Protein AF-0000000078982494 (afdb_homodimer)

Organism: Ruegeria pomeroyi (strain ATCC 700808 / DSM 15171 / DSS-3) (NCBI:txid246200)

Solvent-accessible surface area (backbone atoms only — not comparable to full-atom values): 16084 Å² total; per-residue (Å²): 129,85,59,64,38,52,65,68,37,41,36,43,28,41,28,33,25,30,36,46,52,67,64,48,46,46,46,46,27,65,42,57,11,31,39,80,56,46,69,50,82,76,43,30,37,26,24,13,32,65,82,44,73,43,32,36,37,41,25,26,76,67,2,57,76,35,48,60,51,60,85,35,28,27,42,66,48,28,45,27,39,28,29,77,34,65,40,54,38,14,40,43,50,49,37,34,54,74,70,67,52,70,73,75,48,56,28,25,26,58,43,31,43,39,39,29,32,60,49,97,70,64,46,32,34,33,45,24,23,68,49,59,75,90,64,38,43,52,46,98,86,67,44,69,47,75,47,81,39,82,49,63,56,70,63,38,46,58,51,42,108,131,86,59,63,38,52,64,68,37,42,36,42,28,41,28,32,26,29,38,46,54,67,63,48,46,47,47,47,27,65,41,59,12,30,39,80,55,45,68,50,82,77,44,30,38,24,24,13,31,64,84,45,74,45,33,37,36,40,26,27,78,67,3,58,74,35,49,60,49,59,86,36,29,28,42,65,47,27,45,28,38,28,29,76,34,64,41,53,37,13,40,43,50,50,38,35,52,75,70,67,52,70,73,75,47,58,27,25,26,56,42,30,44,39,40,30,32,60,48,95,70,61,45,32,33,33,46,25,23,67,48,58,74,91,66,38,42,52,46,99,86,67,44,70,46,74,48,79,39,82,50,62,58,71,63,37,45,58,52,41,106

Secondary structure (DSSP, 8-state):
----PPTT-EEEEEEEE-S-HHHHHIIIIIIT-PEEEEEETTTEEEEESTT-S-SEEEE-TTTTTPPPPPTT--EEEEEEEEESSHHHHHHHHHHHHHTTPPP-EEEE-SSEEEEEEE-TT--EEEEEEEPPGGGS-B-TTS-B----BPP-HHHHHHTT-/----PPTT-EEEEEEEE-S-HHHHHIIIIIIT-PEEEEEETTTEEEEESTT-S-SEEEE-TTTTTPPPPPTT--EEEEEEEEESSHHHHHHHHHHHHHTTPPP-EEEE-SSEEEEEEE-TT--EEEEEEEPPGGGS-B-TTS-B----BPP-HHHHHHTT-

Foldseek 3Di:
DDDDDDPPDDQQADEDADQWQVLQCCCCCVQVNWAWLDDDPRAKTATHPPPDNHRYIYGNVVDHNHAADDPPDDDAQADEDEDADLLSLLQSVVSCVVVVFDWPFWWQFQQKTWTWGAGPRGHIYIYIYGDDPVRFDADPVRHGDTDGHHDDSVVSNVSND/DDDDDDPPDDQQADEDADQWQVLQCCCCCVQVNWAWLDDDPRAKTATHPPPDNHRYIYGNVVDHNHAADDPPDDDAQADEDEDADLLSLLQSVVSCVVVVFDWPFWWQFQQKTWTWGAGPRGHIYIYIYGDDPVRFDADPVRHGDTDGHHDPSVVSNVSND

InterPro domains:
  IPR004360 Glyoxalase/fosfomycin resistance/dioxygenase domain [PF00903] (12-127)
  IPR018146 Glyoxalase I, conserved site [PS00934] (13-34)
  IPR029068 Glyoxalase/Bleomycin resistance protein/Dihydroxybiphenyl dioxygenase [G3DSA:3.10.180.10] (9-146)
  IPR029068 Glyoxalase/Bleomycin 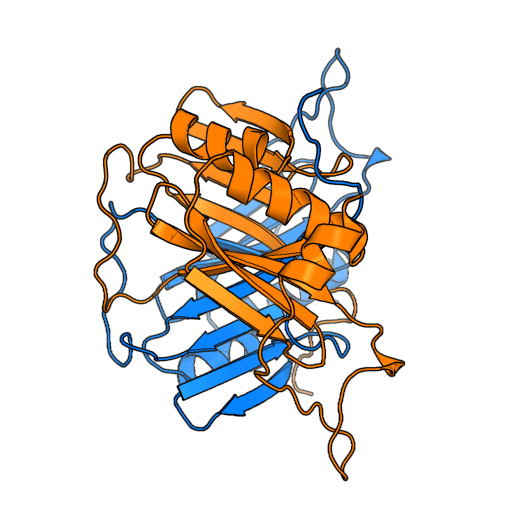resistance protein/Dihydroxybiphenyl dioxygenase [SSF54593] (5-159)
  IPR037523 Vicinal oxygen chelate (VOC), core do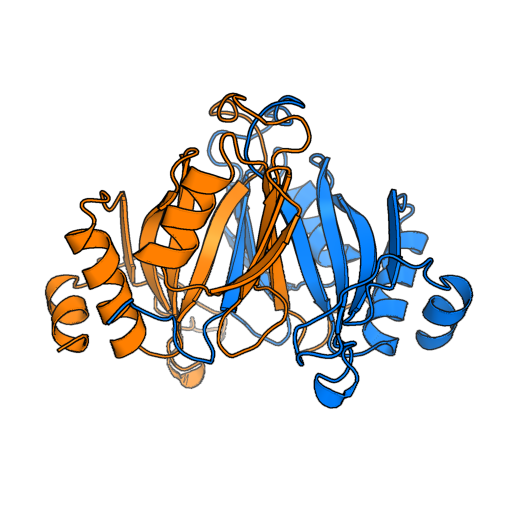main [PS51819] (10-130)

Radius of gyration: 18.92 Å; Cα contacts (8 Å, |Δi|>4): 819; chains: 2; bounding box: 54×52×43 Å

Sequence (322 aa):
MTYSAPAGTCVGHVHLKVSDLDRAIAFYRDVLGFEVQQRYGDAAAFLGAGGYHHHIGLNTWHSRGGPQPPARATGLYHSAFLYPDRKALGTVLRQVIEAGIPIDGSADHGVSEAVYLRDPDGNGVELYRDRAPEDWPRDGEGNLAMTNAPLDIPALLAEAGMTYSAPAGTCVGHVHLKVSDLDRAIAFYRDVLGFEVQQRYGDAAAFLGAGGYHHHIGLNTWHSRGGPQPPARATGLYHSAFLYPDRKALGTVLRQVIEAGIPIDGSADHGVSEAVYLRDPDGNGVELYRDRAPEDWPRDGEGNLAMTNAPLDIPALLAEAG

Structure (mmCIF, N/CA/C/O backbone):
data_AF-0000000078982494-model_v1
#
loop_
_entity.id
_entity.type
_entity.pdbx_description
1 polymer 'Biphenyl-2,3-diol 1,2-dioxygenase III'
#
loop_
_atom_site.group_PDB
_atom_site.id
_atom_site.type_symbol
_atom_site.label_atom_id
_atom_site.label_alt_id
_atom_site.label_comp_id
_atom_site.label_asym_id
_atom_site.label_entity_id
_atom_site.label_seq_id
_atom_site.pdbx_PDB_ins_code
_atom_site.Cartn_x
_atom_site.Cartn_y
_atom_site.Cartn_z
_atom_site.occupancy
_atom_site.B_iso_or_equiv
_atom_site.auth_seq_id
_atom_site.auth_comp_id
_atom_site.auth_asym_id
_atom_site.auth_atom_id
_atom_site.pdbx_PDB_model_num
ATOM 1 N N . MET A 1 1 ? 21.547 15.922 10.914 1 63.91 1 MET A N 1
ATOM 2 C CA . MET A 1 1 ? 21.422 14.508 10.578 1 63.91 1 MET A CA 1
ATOM 3 C C . MET A 1 1 ? 20.203 14.266 9.703 1 63.91 1 MET A C 1
ATOM 5 O O . MET A 1 1 ? 19.203 14.984 9.82 1 63.91 1 MET A O 1
ATOM 9 N N . THR A 1 2 ? 20.438 13.453 8.578 1 88.19 2 THR A N 1
ATOM 10 C CA . THR A 1 2 ? 19.328 13.203 7.66 1 88.19 2 THR A CA 1
ATOM 11 C C . THR A 1 2 ? 18.219 12.406 8.352 1 88.19 2 THR A C 1
ATOM 13 O O . THR A 1 2 ? 18.5 11.492 9.125 1 88.19 2 THR A O 1
ATOM 16 N N . TYR A 1 3 ? 16.984 12.883 8.32 1 95.38 3 TYR A N 1
ATOM 17 C CA . TYR A 1 3 ? 15.844 12.227 8.945 1 95.38 3 TYR A CA 1
ATOM 18 C C . TYR A 1 3 ? 15.68 10.797 8.445 1 95.38 3 TYR A C 1
ATOM 20 O O . TYR A 1 3 ? 15.781 10.539 7.242 1 95.38 3 TYR A O 1
ATOM 28 N N . SER A 1 4 ? 15.523 9.852 9.391 1 97.44 4 SER A N 1
ATOM 29 C CA . SER A 1 4 ? 15.211 8.461 9.078 1 97.44 4 SER A CA 1
ATOM 30 C C . SER A 1 4 ? 13.883 8.039 9.711 1 97.44 4 SER A C 1
ATOM 32 O O . SER A 1 4 ? 13.656 8.266 10.898 1 97.44 4 SER A O 1
ATOM 34 N N . ALA A 1 5 ? 13.039 7.477 8.844 1 97.75 5 ALA A N 1
ATOM 35 C CA . ALA A 1 5 ? 11.797 6.953 9.406 1 97.75 5 ALA A CA 1
ATOM 36 C C . ALA A 1 5 ? 12.07 5.887 10.461 1 97.75 5 ALA A C 1
ATOM 38 O O . ALA A 1 5 ? 12.93 5.02 10.266 1 97.75 5 ALA A O 1
ATOM 39 N N . PRO A 1 6 ? 11.398 5.969 11.547 1 97.25 6 PRO A N 1
ATOM 40 C CA . PRO A 1 6 ? 11.664 5.004 12.617 1 97.25 6 PRO A CA 1
ATOM 41 C C . PRO A 1 6 ? 11.281 3.576 12.227 1 97.25 6 PRO A C 1
ATOM 43 O O . PRO A 1 6 ? 10.422 3.377 11.367 1 97.25 6 PRO A O 1
ATOM 46 N N . ALA A 1 7 ? 11.961 2.67 12.984 1 95.25 7 ALA A N 1
ATOM 47 C CA . ALA A 1 7 ? 11.539 1.274 12.867 1 95.25 7 ALA A CA 1
ATOM 48 C C . ALA A 1 7 ? 10.062 1.113 13.203 1 95.25 7 ALA A C 1
ATOM 50 O O . ALA A 1 7 ? 9.555 1.741 14.133 1 95.25 7 ALA A O 1
ATOM 51 N N . GLY A 1 8 ? 9.383 0.348 12.445 1 95.69 8 GLY A N 1
ATOM 52 C CA . GLY A 1 8 ? 7.953 0.163 12.641 1 95.69 8 GLY A CA 1
ATOM 53 C C . GLY A 1 8 ? 7.109 0.912 11.633 1 95.69 8 GLY A C 1
ATOM 54 O O . GLY A 1 8 ? 5.906 0.666 11.508 1 95.69 8 GLY A O 1
ATOM 55 N N . THR A 1 9 ? 7.758 1.955 10.969 1 98.62 9 THR A N 1
ATOM 56 C CA . THR A 1 9 ? 7.074 2.607 9.859 1 98.62 9 THR A CA 1
ATOM 57 C C . THR A 1 9 ? 6.797 1.613 8.734 1 98.62 9 THR A C 1
ATOM 59 O O . THR A 1 9 ? 7.676 0.827 8.367 1 98.62 9 THR A O 1
ATOM 62 N N . CYS A 1 10 ? 5.594 1.574 8.227 1 98.75 10 CYS A N 1
ATOM 63 C CA . CYS A 1 10 ? 5.219 0.633 7.18 1 98.75 10 CYS A CA 1
ATOM 64 C C . CYS A 1 10 ? 4.066 1.18 6.34 1 98.75 10 CYS A C 1
ATOM 66 O O . CYS A 1 10 ? 3.629 2.312 6.547 1 98.75 10 CYS A O 1
ATOM 68 N N . VAL A 1 11 ? 3.705 0.483 5.312 1 98.88 11 VAL A N 1
ATOM 69 C CA . VAL A 1 11 ? 2.488 0.813 4.578 1 98.88 11 VAL A CA 1
ATOM 70 C C . VAL A 1 11 ? 1.269 0.301 5.336 1 98.88 11 VAL A C 1
ATOM 72 O O . VAL A 1 11 ? 1.114 -0.906 5.535 1 98.88 11 VAL A O 1
ATOM 75 N N . GLY A 1 12 ? 0.443 1.199 5.738 1 98.88 12 GLY A N 1
ATOM 76 C CA . GLY A 1 12 ? -0.758 0.806 6.457 1 98.88 12 GLY A CA 1
ATOM 77 C C . GLY A 1 12 ? -1.898 0.406 5.539 1 98.88 12 GLY A C 1
ATOM 78 O O . GLY A 1 12 ? -2.574 -0.596 5.781 1 98.88 12 GLY A O 1
ATOM 79 N N . HIS A 1 13 ? -2.16 1.224 4.539 1 98.94 13 HIS A N 1
ATOM 80 C CA . HIS A 1 13 ? -3.201 0.879 3.574 1 98.94 13 HIS A CA 1
ATOM 81 C C . HIS A 1 13 ? -2.949 1.551 2.229 1 98.94 13 HIS A C 1
ATOM 83 O O . HIS A 1 13 ? -2.115 2.451 2.125 1 98.94 13 HIS A O 1
ATOM 89 N N . VAL A 1 14 ? -3.582 1.005 1.25 1 98.94 14 VAL A N 1
ATOM 90 C CA . VAL A 1 14 ? -3.689 1.604 -0.076 1 98.94 14 VAL A CA 1
ATOM 91 C C . VAL A 1 14 ? -5.148 1.958 -0.366 1 98.94 14 VAL A C 1
ATOM 93 O O . VAL A 1 14 ? -6.059 1.198 -0.024 1 98.94 14 VAL A O 1
ATOM 96 N N . HIS A 1 15 ? -5.344 3.115 -0.873 1 98.94 15 HIS A N 1
ATOM 97 C CA . HIS A 1 15 ? -6.664 3.568 -1.288 1 98.94 15 HIS A CA 1
ATOM 98 C C . HIS A 1 15 ? -6.75 3.709 -2.805 1 98.94 15 HIS A C 1
ATOM 100 O O . HIS A 1 15 ? -5.926 4.398 -3.414 1 98.94 15 HIS A O 1
ATOM 106 N N . LEU A 1 16 ? -7.715 3.074 -3.383 1 98.94 16 LEU A N 1
ATOM 107 C CA . LEU A 1 16 ? -7.82 2.992 -4.836 1 98.94 16 LEU A CA 1
ATOM 108 C C . LEU A 1 16 ? -9.102 3.666 -5.328 1 98.94 16 LEU A C 1
ATOM 110 O O . LEU A 1 16 ? -10.148 3.553 -4.691 1 98.94 16 LEU A O 1
ATOM 114 N N . LYS A 1 17 ? -8.945 4.418 -6.414 1 98.81 17 LYS A N 1
ATOM 115 C CA . LYS A 1 17 ? -10.086 4.801 -7.238 1 98.81 17 LYS A CA 1
ATOM 116 C C . LYS A 1 17 ? -10.508 3.66 -8.164 1 98.81 17 LYS A C 1
ATOM 118 O O . LYS A 1 17 ? -9.695 3.16 -8.945 1 98.81 17 LYS A O 1
ATOM 123 N N . VAL A 1 18 ? -11.766 3.25 -8.109 1 98.88 18 VAL A N 1
ATOM 124 C CA . VAL A 1 18 ? -12.227 2.121 -8.906 1 98.88 18 VAL A CA 1
ATOM 125 C C . VAL A 1 18 ? -13.414 2.551 -9.773 1 98.88 18 VAL A C 1
ATOM 127 O O . VAL A 1 18 ? -14.055 3.566 -9.492 1 98.88 18 VAL A O 1
ATOM 130 N N . SER A 1 19 ? -13.703 1.797 -10.82 1 98.81 19 SER A N 1
ATOM 131 C CA . SER A 1 19 ? -14.773 2.152 -11.75 1 98.81 19 SER A CA 1
ATOM 132 C C . SER A 1 19 ? -16.125 1.647 -11.258 1 98.81 19 SER A C 1
ATOM 134 O O . SER A 1 19 ? -17.172 2.199 -11.617 1 98.81 19 SER A O 1
ATOM 136 N N . ASP A 1 20 ? -16.109 0.569 -10.5 1 98.75 20 ASP A N 1
ATOM 137 C CA . ASP A 1 20 ? -17.281 -0.095 -9.961 1 98.75 20 ASP A CA 1
ATOM 138 C C . ASP A 1 20 ? -17.016 -0.667 -8.578 1 98.75 20 ASP A C 1
ATOM 140 O O . ASP A 1 20 ? -16.25 -1.633 -8.438 1 98.75 20 ASP A O 1
ATOM 144 N N . LEU A 1 21 ? -17.688 -0.058 -7.539 1 98.81 21 LEU A N 1
ATOM 145 C CA . LEU A 1 21 ? -17.359 -0.378 -6.152 1 98.81 21 LEU A CA 1
ATOM 146 C C . LEU A 1 21 ? -17.703 -1.832 -5.84 1 98.81 21 LEU A C 1
ATOM 148 O O . LEU A 1 21 ? -16.891 -2.541 -5.234 1 98.81 21 LEU A O 1
ATOM 152 N N . ASP A 1 22 ? -18.844 -2.297 -6.273 1 98.81 22 ASP A N 1
ATOM 153 C CA . ASP A 1 22 ? -19.281 -3.662 -5.977 1 98.81 22 ASP A CA 1
ATOM 154 C C . ASP A 1 22 ? -18.328 -4.68 -6.617 1 98.81 22 ASP A C 1
ATOM 156 O O . ASP A 1 22 ? -18 -5.703 -6.008 1 98.81 22 ASP A O 1
ATOM 160 N N . ARG A 1 23 ? -17.938 -4.414 -7.812 1 98.56 23 ARG A N 1
ATOM 161 C CA . ARG A 1 23 ? -17.031 -5.305 -8.516 1 98.56 23 ARG A CA 1
ATOM 162 C C . ARG A 1 23 ? -15.68 -5.375 -7.805 1 98.56 23 ARG A C 1
ATOM 164 O O . ARG A 1 23 ? -15.102 -6.457 -7.668 1 98.56 23 ARG A O 1
ATOM 171 N N . ALA A 1 24 ? -15.219 -4.227 -7.371 1 98.88 24 ALA A N 1
ATOM 172 C CA . ALA A 1 24 ? -13.961 -4.188 -6.637 1 98.88 24 ALA A CA 1
ATOM 173 C C . ALA A 1 24 ? -14.07 -4.926 -5.309 1 98.88 24 ALA A C 1
ATOM 175 O O . ALA A 1 24 ? -13.195 -5.715 -4.949 1 98.88 24 ALA A O 1
ATOM 176 N N . ILE A 1 25 ? -15.141 -4.695 -4.594 1 98.81 25 ILE A N 1
ATOM 177 C CA . ILE A 1 25 ? -15.359 -5.363 -3.314 1 98.81 25 ILE A CA 1
ATOM 178 C C . ILE A 1 25 ? -15.406 -6.875 -3.521 1 98.81 25 ILE A C 1
ATOM 180 O O . ILE A 1 25 ? -14.836 -7.637 -2.742 1 98.81 25 ILE A O 1
ATOM 184 N N . ALA A 1 26 ? -16.031 -7.332 -4.539 1 98.56 26 ALA A N 1
ATOM 185 C CA . ALA A 1 26 ? -16.125 -8.766 -4.824 1 98.56 26 ALA A CA 1
ATOM 186 C C . ALA A 1 26 ? -14.734 -9.383 -4.984 1 98.56 26 ALA A C 1
ATOM 188 O O . ALA A 1 26 ? -14.484 -10.477 -4.488 1 98.56 26 ALA A O 1
ATOM 189 N N . PHE A 1 27 ? -13.883 -8.695 -5.629 1 98.88 27 PHE A N 1
ATOM 190 C CA . PHE A 1 27 ? -12.531 -9.188 -5.84 1 98.88 27 PHE A CA 1
ATOM 191 C C . PHE A 1 27 ? -11.766 -9.242 -4.523 1 98.88 27 PHE A C 1
ATOM 193 O O . PHE A 1 27 ? -11.242 -10.297 -4.148 1 98.88 27 PHE A O 1
ATOM 200 N N . TYR A 1 28 ? -11.672 -8.172 -3.807 1 98.88 28 TYR A N 1
ATOM 201 C CA . TYR A 1 28 ? -10.812 -8.062 -2.631 1 98.88 28 TYR A CA 1
ATOM 202 C C . TYR A 1 28 ? -11.406 -8.836 -1.455 1 98.88 28 TYR A C 1
ATOM 204 O O . TYR A 1 28 ? -10.664 -9.383 -0.633 1 98.88 28 TYR A O 1
ATOM 212 N N . ARG A 1 29 ? -12.727 -8.875 -1.383 1 98.62 29 ARG A N 1
ATOM 213 C CA . ARG A 1 29 ? -13.383 -9.602 -0.302 1 98.62 29 ARG A CA 1
ATOM 214 C C . ARG A 1 29 ? -13.492 -11.086 -0.629 1 98.62 29 ARG A C 1
ATOM 216 O O . ARG A 1 29 ? -13 -11.93 0.122 1 98.62 29 ARG A O 1
ATOM 223 N N . ASP A 1 30 ? -14.039 -11.43 -1.774 1 98.38 30 ASP A N 1
ATOM 224 C CA . ASP A 1 30 ? -14.43 -12.812 -2.049 1 98.38 30 ASP A CA 1
ATOM 225 C C . ASP A 1 30 ? -13.227 -13.633 -2.523 1 98.38 30 ASP A C 1
ATOM 227 O O . ASP A 1 30 ? -13.172 -14.844 -2.293 1 98.38 30 ASP A O 1
ATOM 231 N N . VAL A 1 31 ? -12.281 -13.031 -3.158 1 98.5 31 VAL A N 1
ATOM 232 C CA . VAL A 1 31 ? -11.141 -13.766 -3.678 1 98.5 31 VAL A CA 1
ATOM 233 C C . VAL A 1 31 ? -9.961 -13.648 -2.707 1 98.5 31 VAL A C 1
ATOM 235 O O . VAL A 1 31 ? -9.398 -14.664 -2.287 1 98.5 31 VAL A O 1
ATOM 238 N N . LEU A 1 32 ? -9.656 -12.391 -2.285 1 98.75 32 LEU A N 1
ATOM 239 C CA . LEU A 1 32 ? -8.461 -12.203 -1.467 1 98.75 32 LEU A CA 1
ATOM 240 C C . LEU A 1 32 ? -8.797 -12.336 0.016 1 98.75 32 LEU A C 1
ATOM 242 O O . LEU A 1 32 ? -7.895 -12.445 0.851 1 98.75 32 LEU A O 1
ATOM 246 N N . GLY A 1 33 ? -10.031 -12.242 0.411 1 98.62 33 GLY A N 1
ATOM 247 C CA . GLY A 1 33 ? -10.469 -12.625 1.744 1 98.62 33 GLY A CA 1
ATOM 248 C C . GLY A 1 33 ? -10.523 -11.461 2.713 1 98.62 33 GLY A C 1
ATOM 249 O O . GLY A 1 33 ? -10.758 -11.648 3.908 1 98.62 33 GLY A O 1
ATOM 250 N N . PHE A 1 34 ? -10.328 -10.242 2.197 1 98.75 34 PHE A N 1
ATOM 251 C CA . PHE A 1 34 ? -10.43 -9.102 3.094 1 98.75 34 PHE A CA 1
ATOM 252 C C . PHE A 1 34 ? -11.883 -8.852 3.486 1 98.75 34 PHE A C 1
ATOM 254 O O . PHE A 1 34 ? -12.789 -9.039 2.676 1 98.75 34 PHE A O 1
ATOM 261 N N . GLU A 1 35 ? -12.031 -8.352 4.656 1 97.69 35 GLU A N 1
ATOM 262 C CA . GLU A 1 35 ? -13.375 -8.125 5.191 1 97.69 35 GLU A CA 1
ATOM 263 C C . GLU A 1 35 ? -13.773 -6.66 5.074 1 97.69 35 GLU A C 1
ATOM 265 O O . GLU A 1 35 ? -12.984 -5.766 5.387 1 97.69 35 GLU A O 1
ATOM 270 N N . VAL A 1 36 ? -15.047 -6.418 4.656 1 97.81 36 VAL A N 1
ATOM 271 C CA . VAL A 1 36 ? -15.562 -5.051 4.645 1 97.81 36 VAL A CA 1
ATOM 272 C C . VAL A 1 36 ? -15.766 -4.562 6.078 1 97.81 36 VAL A C 1
ATOM 274 O O . VAL A 1 36 ? -16.562 -5.121 6.824 1 97.81 36 VAL A O 1
ATOM 277 N N . GLN A 1 37 ? -15.039 -3.543 6.418 1 97.38 37 GLN A N 1
ATOM 278 C CA . GLN A 1 37 ? -15.148 -2.951 7.746 1 97.38 37 GLN A CA 1
ATOM 279 C C . GLN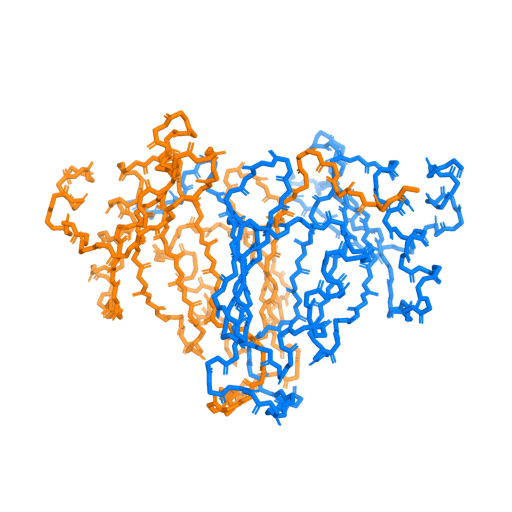 A 1 37 ? -16.203 -1.845 7.773 1 97.38 37 GLN A C 1
ATOM 281 O O . GLN A 1 37 ? -16.906 -1.669 8.773 1 97.38 37 GLN A O 1
ATOM 286 N N . GLN A 1 38 ? -16.219 -1.066 6.656 1 97 38 GLN A N 1
ATOM 287 C CA . GLN A 1 38 ? -17.188 0.009 6.465 1 97 38 GLN A CA 1
ATOM 288 C C . GLN A 1 38 ? -17.5 0.209 4.984 1 97 38 GLN A C 1
ATOM 290 O O . GLN A 1 38 ? -16.625 0.032 4.129 1 97 38 GLN A O 1
ATOM 295 N N . ARG A 1 39 ? -18.75 0.553 4.75 1 96.94 39 ARG A N 1
ATOM 296 C CA . ARG A 1 39 ? -19.203 0.885 3.404 1 96.94 39 ARG A CA 1
ATOM 297 C C . ARG A 1 39 ? -20.031 2.158 3.406 1 96.94 39 ARG A C 1
ATOM 299 O O . ARG A 1 39 ? -20.891 2.348 4.281 1 96.94 39 ARG A O 1
ATOM 306 N N . TYR A 1 40 ? -19.734 2.977 2.514 1 96.12 40 TYR A N 1
ATOM 307 C CA . TYR A 1 40 ? -20.484 4.215 2.328 1 96.12 40 TYR A CA 1
ATOM 308 C C . TYR A 1 40 ? -21.25 4.195 1.015 1 96.12 40 TYR A C 1
ATOM 310 O O . TYR A 1 40 ? -20.859 4.844 0.043 1 96.12 40 TYR A O 1
ATOM 318 N N . GLY A 1 41 ? -22.375 3.49 1.068 1 95.69 41 GLY A N 1
ATOM 319 C CA . GLY A 1 41 ? -23.172 3.344 -0.14 1 95.69 41 GLY A CA 1
ATOM 320 C C . GLY A 1 41 ? -22.391 2.768 -1.304 1 95.69 41 GLY A C 1
ATOM 321 O O . GLY A 1 41 ? -21.734 1.734 -1.166 1 95.69 41 GLY A O 1
ATOM 322 N N . ASP A 1 42 ? -22.516 3.451 -2.424 1 94.44 42 ASP A N 1
ATOM 323 C CA . ASP A 1 42 ? -21.797 3.021 -3.617 1 94.44 42 ASP A CA 1
ATOM 324 C C . ASP A 1 42 ? -20.578 3.902 -3.865 1 94.44 42 ASP A C 1
ATOM 326 O O . ASP A 1 42 ? -19.969 3.842 -4.938 1 94.44 42 ASP A O 1
ATOM 330 N N . ALA A 1 43 ? -20.203 4.613 -2.801 1 97 43 ALA A N 1
ATOM 331 C CA . ALA A 1 43 ? -19.156 5.625 -2.998 1 97 43 ALA A CA 1
ATOM 332 C C . ALA A 1 43 ? -17.812 5.137 -2.484 1 97 43 ALA A C 1
ATOM 334 O O . ALA A 1 43 ? -16.766 5.457 -3.062 1 97 43 ALA A O 1
ATOM 335 N N . ALA A 1 44 ? -17.922 4.352 -1.361 1 98.56 44 ALA A N 1
ATOM 336 C CA . ALA A 1 44 ? -16.625 3.939 -0.809 1 98.56 44 ALA A CA 1
ATOM 337 C C . ALA A 1 44 ? -16.781 2.734 0.114 1 98.56 44 ALA A C 1
ATOM 339 O O . ALA A 1 44 ? -17.875 2.477 0.628 1 98.56 44 ALA A O 1
ATOM 340 N N . ALA A 1 45 ? -15.734 2.039 0.264 1 98.69 45 ALA A N 1
ATOM 341 C CA . ALA A 1 45 ? -15.648 0.929 1.21 1 98.69 45 ALA A CA 1
ATOM 342 C C . ALA A 1 45 ? -14.227 0.772 1.739 1 98.69 45 ALA A C 1
ATOM 344 O O . ALA A 1 45 ? -13.258 1.096 1.046 1 98.69 45 ALA A O 1
ATOM 345 N N . PHE A 1 46 ? -14.125 0.307 2.93 1 98.75 46 PHE A N 1
ATOM 346 C CA . PHE A 1 46 ? -12.867 0.031 3.607 1 98.75 46 PHE A CA 1
ATOM 347 C C . PHE A 1 46 ? -12.789 -1.428 4.039 1 98.75 46 PHE A C 1
ATOM 349 O O . PHE A 1 46 ? -13.711 -1.938 4.688 1 98.75 46 PHE A O 1
ATOM 356 N N . LEU A 1 47 ? -11.695 -2.082 3.602 1 98.81 47 LEU A N 1
ATOM 357 C CA . LEU A 1 47 ? -11.562 -3.514 3.848 1 98.81 47 LEU A CA 1
ATOM 358 C C . LEU A 1 47 ? -10.297 -3.811 4.648 1 98.81 47 LEU A C 1
ATOM 360 O O . LEU A 1 47 ? -9.25 -3.201 4.414 1 98.81 47 LEU A O 1
ATOM 364 N N . GLY A 1 48 ? -10.391 -4.734 5.598 1 98.38 48 GLY A N 1
ATOM 365 C CA . GLY A 1 48 ? -9.266 -5.125 6.43 1 98.38 48 GLY A CA 1
ATOM 366 C C . GLY A 1 48 ? -9.211 -6.617 6.691 1 98.38 48 GLY A C 1
ATOM 367 O O . GLY A 1 48 ? -10.062 -7.367 6.223 1 98.38 48 GLY A O 1
ATOM 368 N N . ALA A 1 49 ? -8.172 -7.02 7.277 1 98.12 49 ALA A N 1
ATOM 369 C CA . ALA A 1 49 ? -7.973 -8.391 7.75 1 98.12 49 ALA A CA 1
ATOM 370 C C . ALA A 1 49 ? -7.641 -8.406 9.242 1 98.12 49 ALA A C 1
ATOM 372 O O . ALA A 1 49 ? -6.98 -7.5 9.75 1 98.12 49 ALA A O 1
ATOM 373 N N . GLY A 1 50 ? -8.117 -9.445 9.953 1 95.56 50 GLY A N 1
ATOM 374 C CA . GLY A 1 50 ? -7.758 -9.648 11.352 1 95.56 50 GLY A CA 1
ATOM 375 C C . GLY A 1 50 ? -8.297 -8.57 12.266 1 95.56 50 GLY A C 1
ATOM 376 O O . GLY A 1 50 ? -7.68 -8.242 13.289 1 95.56 50 GLY A O 1
ATOM 377 N N . GLY A 1 51 ? -9.328 -7.867 11.844 1 94.88 51 GLY A N 1
ATOM 378 C CA . GLY A 1 51 ? -9.953 -6.875 12.703 1 94.88 51 GLY A CA 1
ATOM 379 C C . GLY A 1 51 ? -9.359 -5.488 12.539 1 94.88 51 GLY A C 1
ATOM 380 O O . GLY A 1 51 ? -9.812 -4.535 13.18 1 94.88 51 GLY A O 1
ATOM 381 N N . TYR A 1 52 ? -8.367 -5.277 11.688 1 97.56 52 TYR A N 1
ATOM 382 C CA . TYR A 1 52 ? -7.793 -3.963 11.414 1 97.56 52 TYR A CA 1
ATOM 383 C C . TYR A 1 52 ? -8.797 -3.068 10.703 1 97.56 52 TYR A C 1
ATOM 385 O O . TYR A 1 52 ? -9.617 -3.549 9.914 1 97.56 52 TYR A O 1
ATOM 393 N N . HIS A 1 53 ? -8.758 -1.761 10.953 1 97.81 53 HIS A N 1
ATOM 394 C CA . HIS A 1 53 ? -9.781 -0.873 10.414 1 97.81 53 HIS A CA 1
ATOM 395 C C . HIS A 1 53 ? -9.758 -0.867 8.891 1 97.81 53 HIS A C 1
ATOM 397 O O . HIS A 1 53 ? -10.805 -0.802 8.25 1 97.81 53 HIS A O 1
ATOM 403 N N . HIS A 1 54 ? -8.492 -0.835 8.281 1 98.62 54 HIS A N 1
ATOM 404 C CA . HIS A 1 54 ? -8.508 -1.184 6.863 1 98.62 54 HIS A CA 1
ATOM 405 C C . HIS A 1 54 ? -7.098 -1.238 6.293 1 98.62 54 HIS A C 1
ATOM 407 O O . HIS A 1 54 ? -6.23 -0.457 6.691 1 98.62 54 HIS A O 1
ATOM 413 N N . HIS A 1 55 ? -6.91 -2.146 5.422 1 98.88 55 HIS A N 1
ATOM 414 C CA . HIS A 1 55 ? -5.723 -2.279 4.59 1 98.88 55 HIS A CA 1
ATOM 415 C C . HIS A 1 55 ? -5.969 -1.742 3.182 1 98.88 55 HIS A C 1
ATOM 417 O O . HIS A 1 55 ? -5.023 -1.402 2.467 1 98.88 55 HIS A O 1
ATOM 423 N N . ILE A 1 56 ? -7.254 -1.72 2.787 1 98.94 56 ILE A N 1
ATOM 424 C CA . ILE A 1 56 ? -7.652 -1.298 1.448 1 98.94 56 ILE A CA 1
ATOM 425 C C . ILE A 1 56 ? -8.805 -0.305 1.541 1 98.94 56 ILE A C 1
ATOM 427 O O . ILE A 1 56 ? -9.82 -0.583 2.186 1 98.94 56 ILE A O 1
ATOM 431 N N . GLY A 1 57 ? -8.641 0.858 1 1 98.88 57 GLY A N 1
ATOM 432 C CA . GLY A 1 57 ? -9.758 1.739 0.685 1 98.88 57 GLY A CA 1
ATOM 433 C C . GLY A 1 57 ? -10.148 1.705 -0.78 1 98.88 57 GLY A C 1
ATOM 434 O O . GLY A 1 57 ? -9.281 1.626 -1.657 1 98.88 57 GLY A O 1
ATOM 435 N N . LEU A 1 58 ? -11.406 1.745 -1.03 1 98.94 58 LEU A N 1
ATOM 436 C CA . LEU A 1 58 ? -11.961 1.807 -2.377 1 98.94 58 LEU A CA 1
ATOM 437 C C . LEU A 1 58 ? -12.945 2.967 -2.508 1 98.94 58 LEU A C 1
ATOM 439 O O . LEU A 1 58 ? -13.742 3.215 -1.601 1 98.94 58 LEU A O 1
ATOM 443 N N . ASN A 1 59 ? -12.82 3.693 -3.58 1 98.81 59 ASN A N 1
ATOM 444 C CA . ASN A 1 59 ? -13.844 4.703 -3.812 1 98.81 59 ASN A CA 1
ATOM 445 C C . ASN A 1 59 ? -14.18 4.828 -5.297 1 98.81 59 ASN A C 1
ATOM 447 O O . ASN A 1 59 ? -13.438 4.34 -6.148 1 98.81 59 ASN A O 1
ATOM 451 N N . THR A 1 60 ? -15.258 5.426 -5.574 1 98.69 60 THR A N 1
ATOM 452 C CA . THR A 1 60 ? -15.641 5.762 -6.941 1 98.69 60 THR A CA 1
ATOM 453 C C . THR A 1 60 ? -15.727 7.273 -7.125 1 98.69 60 THR A C 1
ATOM 455 O O . THR A 1 60 ? -16.453 7.758 -7.996 1 98.69 60 THR A O 1
ATOM 458 N N . TRP A 1 61 ? -14.914 7.984 -6.207 1 96.44 61 TRP A N 1
ATOM 459 C CA . TRP A 1 61 ? -14.898 9.438 -6.316 1 96.44 61 TRP A CA 1
ATOM 460 C C . TRP A 1 61 ? -14.234 9.875 -7.617 1 96.44 61 TRP A C 1
ATOM 462 O O . TRP A 1 61 ? -13.031 9.672 -7.812 1 96.44 61 TRP A O 1
ATOM 472 N N . HIS A 1 62 ? -14.906 10.328 -8.625 1 94.5 62 HIS A N 1
ATOM 473 C CA . HIS A 1 62 ? -14.469 10.859 -9.906 1 94.5 62 HIS A CA 1
ATOM 474 C C . HIS A 1 62 ? -14.125 9.734 -10.883 1 94.5 62 HIS A C 1
ATOM 476 O O . HIS A 1 62 ? -13.766 10 -12.031 1 94.5 62 HIS A O 1
ATOM 482 N N . SER A 1 63 ? -14.172 8.453 -10.422 1 98.06 63 SER A N 1
ATOM 483 C CA . SER A 1 63 ? -13.672 7.383 -11.281 1 98.06 63 SER A CA 1
ATOM 484 C C . SER A 1 63 ? -14.789 6.402 -11.641 1 98.06 63 SER A C 1
ATOM 486 O O . SER A 1 63 ? -14.531 5.379 -12.281 1 98.06 63 SER A O 1
ATOM 488 N N . ARG A 1 64 ? -16.047 6.645 -11.164 1 98.25 64 ARG A N 1
ATOM 489 C CA . ARG A 1 64 ? -17.141 5.762 -11.523 1 98.25 64 ARG A CA 1
ATOM 490 C C . ARG A 1 64 ? -17.25 5.605 -13.039 1 98.25 64 ARG A C 1
ATOM 492 O O . ARG A 1 64 ? -17.391 6.598 -13.758 1 98.25 64 ARG A O 1
ATOM 499 N N . GLY A 1 65 ? -17.156 4.301 -13.445 1 98.06 65 GLY A N 1
ATOM 500 C CA . GLY A 1 65 ? -17.219 4.035 -14.875 1 98.06 65 GLY A CA 1
ATOM 501 C C . GLY A 1 65 ? -16.016 4.559 -15.641 1 98.06 65 GLY A C 1
ATOM 502 O O . GLY A 1 65 ? -16.016 4.594 -16.875 1 98.06 65 GLY A O 1
ATOM 503 N N . GLY A 1 66 ? -15.008 5.059 -14.953 1 98.12 66 GLY A N 1
ATOM 504 C CA . GLY A 1 66 ? -13.836 5.652 -15.578 1 98.12 66 GLY A CA 1
ATOM 505 C C . GLY A 1 66 ? -12.898 4.625 -16.188 1 98.12 66 GLY A C 1
ATOM 506 O O . GLY A 1 66 ? -13.023 3.43 -15.922 1 98.12 66 GLY A O 1
ATOM 507 N N . PRO A 1 67 ? -11.992 5.137 -17 1 98.25 67 PRO A N 1
ATOM 508 C CA . PRO A 1 67 ? -11.039 4.242 -17.656 1 98.25 67 PRO A CA 1
ATOM 509 C C . PRO A 1 67 ? -9.844 3.896 -16.781 1 98.25 67 PRO A C 1
ATOM 511 O O . PRO A 1 67 ? -9.594 4.566 -15.773 1 98.25 67 PRO A O 1
ATOM 514 N N . GLN A 1 68 ? -9.141 2.82 -17.188 1 98.31 68 GLN A N 1
ATOM 515 C CA . GLN A 1 68 ? -7.797 2.592 -16.656 1 98.31 68 GLN A CA 1
ATOM 516 C C . GLN A 1 68 ? -6.844 3.705 -17.062 1 98.31 68 GLN A C 1
ATOM 518 O O . GLN A 1 68 ? -7.059 4.363 -18.094 1 98.31 68 GLN A O 1
ATOM 523 N N . PRO A 1 69 ? -5.816 3.967 -16.25 1 97.88 69 PRO A N 1
ATOM 524 C CA . PRO A 1 69 ? -4.812 4.934 -16.703 1 97.88 69 PRO A CA 1
ATOM 525 C C . PRO A 1 69 ? -4.113 4.504 -17.984 1 97.88 69 PRO A C 1
ATOM 527 O O . PRO A 1 69 ? -3.943 3.305 -18.234 1 97.88 69 PRO A O 1
ATOM 530 N N . PRO A 1 70 ? -3.67 5.516 -18.734 1 97.12 70 PRO A N 1
ATOM 531 C CA . PRO A 1 70 ? -2.844 5.172 -19.891 1 97.12 70 PRO A CA 1
ATOM 532 C C . PRO A 1 70 ? -1.578 4.406 -19.5 1 97.12 70 PRO A C 1
ATOM 534 O O . PRO A 1 70 ? -1.08 4.555 -18.391 1 97.12 70 PRO A O 1
ATOM 537 N N . ALA A 1 71 ? -1.033 3.678 -20.438 1 96.06 71 ALA A N 1
ATOM 538 C CA . ALA A 1 71 ? 0.095 2.785 -20.188 1 96.06 71 ALA A CA 1
ATOM 539 C C . ALA A 1 71 ? 1.319 3.564 -19.719 1 96.06 71 ALA A C 1
ATOM 541 O O . ALA A 1 71 ? 2.092 3.08 -18.891 1 96.06 71 ALA A O 1
ATOM 542 N N . ARG A 1 72 ? 1.473 4.762 -20.141 1 97.62 72 ARG A N 1
ATOM 543 C CA . ARG A 1 72 ? 2.695 5.5 -19.859 1 97.62 72 ARG A CA 1
ATOM 544 C C . ARG A 1 72 ? 2.52 6.395 -18.641 1 97.62 72 ARG A C 1
ATOM 546 O O . ARG A 1 72 ? 3.467 7.051 -18.203 1 97.62 72 ARG A O 1
ATOM 553 N N . ALA A 1 73 ? 1.325 6.434 -18.109 1 98.44 73 ALA A N 1
ATOM 554 C CA . ALA A 1 73 ? 1.058 7.316 -16.984 1 98.44 73 ALA A CA 1
ATOM 555 C C . ALA A 1 73 ? 1.794 6.848 -15.727 1 98.44 73 ALA A C 1
ATOM 557 O O . ALA A 1 73 ? 1.998 5.645 -15.531 1 98.44 73 ALA A O 1
ATOM 558 N N . THR A 1 74 ? 2.254 7.797 -14.875 1 98.75 74 THR A N 1
ATOM 559 C CA . THR A 1 74 ? 2.75 7.484 -13.539 1 98.75 74 THR A CA 1
ATOM 560 C C . THR A 1 74 ? 1.632 6.926 -12.664 1 98.75 74 THR A C 1
ATOM 562 O O . THR A 1 74 ? 0.488 6.809 -13.109 1 98.75 74 THR A O 1
ATOM 565 N N . GLY A 1 75 ? 1.946 6.496 -11.539 1 98.56 75 GLY A N 1
ATOM 566 C CA . GLY A 1 75 ? 0.938 5.969 -10.633 1 98.56 75 GLY A CA 1
ATOM 567 C C . GLY A 1 75 ? 1.245 4.566 -10.148 1 98.56 75 GLY A C 1
ATOM 568 O O . GLY A 1 75 ? 2.41 4.211 -9.961 1 98.56 75 GLY A O 1
ATOM 569 N N . LEU A 1 76 ? 0.227 3.859 -9.914 1 98.81 76 LEU A N 1
ATOM 570 C CA . LEU A 1 76 ? 0.357 2.557 -9.273 1 98.81 76 LEU A CA 1
ATOM 571 C C . LEU A 1 76 ? 0.865 1.512 -10.266 1 98.81 76 LEU A C 1
ATOM 573 O O . LEU A 1 76 ? 0.308 1.36 -11.352 1 98.81 76 LEU A O 1
ATOM 577 N N . TYR A 1 77 ? 1.959 0.863 -9.906 1 98.69 77 TYR A N 1
ATOM 578 C CA . TYR A 1 77 ? 2.379 -0.347 -10.602 1 98.69 77 TYR A CA 1
ATOM 579 C C . TYR A 1 77 ? 1.719 -1.581 -10 1 98.69 77 TYR A C 1
ATOM 581 O O . TYR A 1 77 ? 0.999 -2.309 -10.688 1 98.69 77 TYR A O 1
ATOM 589 N N . HIS A 1 78 ? 1.888 -1.716 -8.695 1 98.88 78 HIS A N 1
ATOM 590 C CA . HIS A 1 78 ? 1.1 -2.73 -8.008 1 98.88 78 HIS A CA 1
ATOM 591 C C . HIS A 1 78 ? 1.047 -2.461 -6.504 1 98.88 78 HIS A C 1
ATOM 593 O O . HIS A 1 78 ? 1.877 -1.721 -5.973 1 98.88 78 HIS A O 1
ATOM 599 N N . SER A 1 79 ? 0.004 -2.973 -5.852 1 98.94 79 SER A N 1
ATOM 600 C CA . SER A 1 79 ? -0.069 -3.127 -4.402 1 98.94 79 SER A CA 1
ATOM 601 C C . SER A 1 79 ? 0.273 -4.555 -3.98 1 98.94 79 SER A C 1
ATOM 603 O O . SER A 1 79 ? -0.158 -5.516 -4.621 1 98.94 79 SER A O 1
ATOM 605 N N . ALA A 1 80 ? 1.062 -4.629 -2.932 1 98.94 80 ALA A N 1
ATOM 606 C CA . ALA A 1 80 ? 1.522 -5.949 -2.51 1 98.94 80 ALA A CA 1
ATOM 607 C C . ALA A 1 80 ? 0.945 -6.32 -1.146 1 98.94 80 ALA A C 1
ATOM 609 O O . ALA A 1 80 ? 1.125 -5.59 -0.169 1 98.94 80 ALA A O 1
ATOM 610 N N . PHE A 1 81 ? 0.296 -7.414 -1.113 1 98.94 81 PHE A N 1
ATOM 611 C CA . PHE A 1 81 ? -0.297 -7.91 0.122 1 98.94 81 PHE A CA 1
ATOM 612 C C . PHE A 1 81 ? 0.532 -9.055 0.699 1 98.94 81 PHE A C 1
ATOM 614 O O . PHE A 1 81 ? 0.794 -10.047 0.015 1 98.94 81 PHE A O 1
ATOM 621 N N . LEU A 1 82 ? 0.975 -8.836 1.907 1 98.94 82 LEU A N 1
ATOM 622 C CA . LEU A 1 82 ? 1.846 -9.758 2.627 1 98.94 82 LEU A CA 1
ATOM 623 C C . LEU A 1 82 ? 1.027 -10.758 3.439 1 98.94 82 LEU A C 1
ATOM 625 O O . LEU A 1 82 ? 0.214 -10.367 4.277 1 98.94 82 LEU A O 1
ATOM 629 N N . TYR A 1 83 ? 1.168 -12 3.125 1 98.81 83 TYR A N 1
ATOM 630 C CA . TYR A 1 83 ? 0.558 -13.062 3.908 1 98.81 83 TYR A CA 1
ATOM 631 C C . TYR A 1 83 ? 1.539 -13.617 4.938 1 98.81 83 TYR A C 1
ATOM 633 O O . TYR A 1 83 ? 2.754 -13.57 4.73 1 98.81 83 TYR A O 1
ATOM 641 N N . PRO A 1 84 ? 1.041 -14.156 6.051 1 98.19 84 PRO A N 1
ATOM 642 C CA . PRO A 1 84 ? 1.896 -14.391 7.219 1 98.19 84 PRO A CA 1
ATOM 643 C C . PRO A 1 84 ? 2.859 -15.562 7.012 1 98.19 84 PRO A C 1
ATOM 645 O O . PRO A 1 84 ? 3.869 -15.664 7.711 1 98.19 84 PRO A O 1
ATOM 648 N N . ASP A 1 85 ? 2.525 -16.5 6.156 1 97.94 85 ASP A N 1
ATOM 649 C CA . ASP A 1 85 ? 3.4 -17.641 5.91 1 97.94 85 ASP A CA 1
ATOM 650 C C . ASP A 1 85 ? 3.104 -18.281 4.555 1 97.94 85 ASP A C 1
ATOM 652 O O . ASP A 1 85 ? 2.213 -17.828 3.832 1 97.94 85 ASP A O 1
ATOM 656 N N . ARG A 1 86 ? 3.916 -19.266 4.219 1 98.19 86 ARG A N 1
ATOM 657 C CA . ARG A 1 86 ? 3.85 -19.891 2.9 1 98.19 86 ARG A CA 1
ATOM 658 C C . ARG A 1 86 ? 2.518 -20.609 2.699 1 98.19 86 ARG A C 1
ATOM 660 O O . ARG A 1 86 ? 1.98 -20.625 1.59 1 98.19 86 ARG A O 1
ATOM 667 N N . LYS A 1 87 ? 1.949 -21.25 3.756 1 98.31 87 LYS A N 1
ATOM 668 C CA . LYS A 1 87 ? 0.643 -21.906 3.674 1 98.31 87 LYS A CA 1
ATOM 669 C C . LYS A 1 87 ? -0.449 -20.891 3.328 1 98.31 87 LYS A C 1
ATOM 671 O O . LYS A 1 87 ? -1.306 -21.156 2.484 1 98.31 87 LYS A O 1
ATOM 676 N N . ALA A 1 88 ? -0.455 -19.734 3.963 1 98.62 88 ALA A N 1
ATOM 677 C CA . ALA A 1 88 ? -1.431 -18.688 3.688 1 98.62 88 ALA A CA 1
ATOM 678 C C . ALA A 1 88 ? -1.323 -18.203 2.242 1 98.62 88 ALA A C 1
ATOM 680 O O . ALA A 1 88 ? -2.338 -17.984 1.579 1 98.62 88 ALA A O 1
ATOM 681 N N . LEU A 1 89 ? -0.075 -18.016 1.784 1 98.75 89 LEU A N 1
ATOM 682 C CA . LEU A 1 89 ? 0.128 -17.594 0.4 1 98.75 89 LEU A CA 1
ATOM 683 C C . LEU A 1 89 ? -0.419 -18.641 -0.566 1 98.75 89 LEU A C 1
ATOM 685 O O . LEU A 1 89 ? -1.096 -18.297 -1.539 1 98.75 89 LEU A O 1
ATOM 689 N N . GLY A 1 90 ? -0.109 -19.906 -0.329 1 98.69 90 GLY A N 1
ATOM 690 C CA . GLY A 1 90 ? -0.649 -20.969 -1.157 1 98.69 90 GLY A CA 1
ATOM 691 C C . GLY A 1 90 ? -2.166 -21 -1.182 1 98.69 90 GLY A C 1
ATOM 692 O O . GLY A 1 90 ? -2.771 -21.234 -2.23 1 98.69 90 GLY A O 1
ATOM 693 N N . THR A 1 91 ? -2.762 -20.75 -0.033 1 98.62 91 THR A N 1
ATOM 694 C CA . THR A 1 91 ? -4.215 -20.812 0.094 1 98.62 91 THR A CA 1
ATOM 695 C C . THR A 1 91 ? -4.871 -19.703 -0.731 1 98.62 91 THR A C 1
ATOM 697 O O . THR A 1 91 ? -5.844 -19.953 -1.445 1 98.62 91 THR A O 1
ATOM 700 N N . VAL A 1 92 ? -4.355 -18.5 -0.66 1 98.69 92 VAL A N 1
ATOM 701 C CA . VAL A 1 92 ? -4.961 -17.422 -1.429 1 98.69 92 VAL A CA 1
ATOM 702 C C . VAL A 1 92 ? -4.703 -17.641 -2.918 1 98.69 92 VAL A C 1
ATOM 704 O O . VAL A 1 92 ? -5.547 -17.312 -3.754 1 98.69 92 VAL A O 1
ATOM 707 N N . LEU A 1 93 ? -3.551 -18.188 -3.26 1 98.62 93 LEU A N 1
ATOM 708 C CA . LEU A 1 93 ? -3.291 -18.531 -4.656 1 98.62 93 LEU A CA 1
ATOM 709 C C . LEU A 1 93 ? -4.336 -19.5 -5.184 1 98.62 93 LEU A C 1
ATOM 711 O O . LEU A 1 93 ? -4.828 -19.344 -6.301 1 98.62 93 LEU A O 1
ATOM 715 N N . ARG A 1 94 ? -4.652 -20.469 -4.367 1 98.25 94 ARG A N 1
ATOM 716 C CA . ARG A 1 94 ? -5.695 -21.406 -4.758 1 98.25 94 ARG A CA 1
ATOM 717 C C . ARG A 1 94 ? -7.023 -20.688 -4.98 1 98.25 94 ARG A C 1
ATOM 719 O O . ARG A 1 94 ? -7.738 -20.984 -5.941 1 98.25 94 ARG A O 1
ATOM 726 N N . GLN A 1 95 ? -7.387 -19.734 -4.117 1 98.5 95 GLN A N 1
ATOM 727 C CA . GLN A 1 95 ? -8.602 -18.953 -4.289 1 98.5 95 GLN A CA 1
ATOM 728 C C . GLN A 1 95 ? -8.602 -18.219 -5.625 1 98.5 95 GLN A C 1
ATOM 730 O O . GLN A 1 95 ? -9.617 -18.188 -6.324 1 98.5 95 GLN A O 1
ATOM 735 N N . VAL A 1 96 ? -7.477 -17.656 -5.945 1 98.56 96 VAL A N 1
ATOM 736 C CA . VAL A 1 96 ? -7.312 -16.891 -7.18 1 98.56 96 VAL A CA 1
ATOM 737 C C . VAL A 1 96 ? -7.539 -17.797 -8.383 1 98.56 96 VAL A C 1
ATOM 739 O O . VAL A 1 96 ? -8.289 -17.453 -9.297 1 98.56 96 VAL A O 1
ATOM 742 N N . ILE A 1 97 ? -6.969 -18.953 -8.359 1 98 97 ILE A N 1
ATOM 743 C CA . ILE A 1 97 ? -7.062 -19.906 -9.453 1 98 97 ILE A CA 1
ATOM 744 C C . ILE A 1 97 ? -8.5 -20.406 -9.578 1 98 97 ILE A C 1
ATOM 746 O O . ILE A 1 97 ? -9.055 -20.469 -10.68 1 98 97 ILE A O 1
ATOM 750 N N . GLU A 1 98 ? -9.086 -20.688 -8.5 1 97.38 98 GLU A N 1
ATOM 751 C CA . GLU A 1 98 ? -10.453 -21.203 -8.492 1 97.38 98 GLU A CA 1
ATOM 752 C C . GLU A 1 98 ? -11.438 -20.156 -8.992 1 97.38 98 GLU A C 1
ATOM 754 O O . GLU A 1 98 ? -12.469 -20.484 -9.578 1 97.38 98 GLU A O 1
ATOM 759 N N . ALA A 1 99 ? -11.117 -18.938 -8.789 1 98 99 ALA A N 1
ATOM 760 C CA . ALA A 1 99 ? -11.961 -17.828 -9.234 1 98 99 ALA A CA 1
ATOM 761 C C . ALA A 1 99 ? -11.773 -17.562 -10.727 1 98 99 ALA A C 1
ATOM 763 O O . ALA A 1 99 ? -12.461 -16.719 -11.305 1 98 99 ALA A O 1
ATOM 764 N N . GLY A 1 100 ? -10.766 -18.203 -11.328 1 98.12 100 GLY A N 1
ATOM 765 C CA . GLY A 1 100 ? -10.523 -18.062 -12.75 1 98.12 100 GLY A CA 1
ATOM 766 C C . GLY A 1 100 ? -9.742 -16.812 -13.102 1 98.12 100 GLY A C 1
ATOM 767 O O . GLY A 1 100 ? -9.789 -16.328 -14.234 1 98.12 100 GLY A O 1
ATOM 768 N N . ILE A 1 101 ? -9.086 -16.219 -12.164 1 98.25 101 ILE A N 1
ATOM 769 C CA . ILE A 1 101 ? -8.289 -15.016 -12.391 1 98.25 101 ILE A CA 1
ATOM 770 C C . ILE A 1 101 ? -6.91 -15.398 -12.922 1 98.25 101 ILE A C 1
ATOM 772 O O . ILE A 1 101 ? -6.199 -16.203 -12.312 1 98.25 101 ILE A O 1
ATOM 776 N N . PRO A 1 102 ? -6.539 -14.836 -14.047 1 98.12 102 PRO A N 1
ATOM 777 C CA . PRO A 1 102 ? -5.223 -15.164 -14.609 1 98.12 102 PRO A CA 1
ATOM 778 C C . PRO A 1 102 ? -4.07 -14.68 -13.727 1 98.12 102 PRO A C 1
ATOM 780 O O . PRO A 1 102 ? -4.152 -13.602 -13.133 1 98.12 102 PRO A O 1
ATOM 783 N N . ILE A 1 103 ? -3.051 -15.484 -13.688 1 98 103 ILE A N 1
ATOM 784 C CA . ILE A 1 103 ? -1.797 -15.109 -13.039 1 98 103 ILE A CA 1
ATOM 785 C C . ILE A 1 103 ? -0.849 -14.5 -14.07 1 98 103 ILE A C 1
ATOM 787 O O . ILE A 1 103 ? -0.563 -15.109 -15.102 1 98 103 ILE A O 1
ATOM 791 N N . ASP A 1 104 ? -0.375 -13.305 -13.797 1 97.88 104 ASP A N 1
ATOM 792 C CA . ASP A 1 104 ? 0.487 -12.594 -14.734 1 97.88 104 ASP A CA 1
ATOM 793 C C . ASP A 1 104 ? 1.932 -13.07 -14.625 1 97.88 104 ASP A C 1
ATOM 795 O O . ASP A 1 104 ? 2.697 -12.977 -15.586 1 97.88 104 ASP A O 1
ATOM 799 N N . GLY A 1 105 ? 2.305 -13.492 -13.43 1 97.69 105 GLY A N 1
ATOM 800 C CA . GLY A 1 105 ? 3.67 -13.922 -13.18 1 97.69 105 GLY A CA 1
ATOM 801 C C . GLY A 1 105 ? 3.914 -14.344 -11.742 1 97.69 105 GLY A C 1
ATOM 802 O O . GLY A 1 105 ? 2.998 -14.312 -10.922 1 97.69 105 GLY A O 1
ATOM 803 N N . SER A 1 106 ? 5.066 -14.883 -11.492 1 98.31 106 SER A N 1
ATOM 804 C CA . SER A 1 106 ? 5.531 -15.266 -10.164 1 98.31 106 SER A CA 1
ATOM 805 C C . SER A 1 106 ? 7.051 -15.203 -10.062 1 98.31 106 SER A C 1
ATOM 807 O O . SER A 1 106 ? 7.746 -15.289 -11.078 1 98.31 106 SER A O 1
ATOM 809 N N . ALA A 1 107 ? 7.488 -14.984 -8.867 1 98.44 107 ALA A N 1
ATOM 810 C CA . ALA A 1 107 ? 8.938 -14.875 -8.703 1 98.44 107 ALA A CA 1
ATOM 811 C C . ALA A 1 107 ? 9.352 -15.234 -7.277 1 98.44 107 ALA A C 1
ATOM 813 O O . ALA A 1 107 ? 8.594 -15.023 -6.328 1 98.44 107 ALA A O 1
ATOM 814 N N . ASP A 1 108 ? 10.492 -15.82 -7.191 1 98.44 108 ASP A N 1
ATOM 815 C CA . ASP A 1 108 ? 11.227 -15.953 -5.941 1 98.44 108 ASP A CA 1
ATOM 816 C C . ASP A 1 108 ? 12.336 -14.906 -5.848 1 98.44 108 ASP A C 1
ATOM 818 O O . ASP A 1 108 ? 13.352 -15 -6.539 1 98.44 108 ASP A O 1
ATOM 822 N N . HIS A 1 109 ? 12.141 -13.914 -4.898 1 98.19 109 HIS A N 1
ATOM 823 C CA . HIS A 1 109 ? 13.055 -12.781 -4.816 1 98.19 109 HIS A CA 1
ATOM 824 C C . HIS A 1 109 ? 14.141 -13.023 -3.773 1 98.19 109 HIS A C 1
ATOM 826 O O . HIS A 1 109 ? 14.953 -12.141 -3.496 1 98.19 109 HIS A O 1
ATOM 832 N N . GLY A 1 110 ? 14.219 -14.227 -3.193 1 97.94 110 GLY A N 1
ATOM 833 C CA . GLY A 1 110 ? 15.125 -14.516 -2.092 1 97.94 110 GLY A CA 1
ATOM 834 C C . GLY A 1 110 ? 14.594 -14.047 -0.748 1 97.94 110 GLY A C 1
ATOM 835 O O . GLY A 1 110 ? 14.43 -14.852 0.172 1 97.94 110 GLY A O 1
ATOM 836 N N . VAL A 1 111 ? 14.195 -12.836 -0.693 1 98.31 111 VAL A N 1
ATOM 837 C CA . VAL A 1 111 ? 13.633 -12.281 0.532 1 98.31 111 VAL A CA 1
ATOM 838 C C . VAL A 1 111 ? 12.164 -12.68 0.659 1 98.31 111 VAL A C 1
ATOM 840 O O . VAL A 1 111 ? 11.609 -12.688 1.76 1 98.31 111 VAL A O 1
ATOM 843 N N . SER A 1 112 ? 11.539 -13.031 -0.497 1 98.69 112 SER A N 1
ATOM 844 C CA . SER A 1 112 ? 10.109 -13.289 -0.543 1 98.69 112 SER A CA 1
ATOM 845 C C . SER A 1 112 ? 9.742 -14.18 -1.727 1 98.69 112 SER A C 1
ATOM 847 O O . SER A 1 112 ? 10.547 -14.359 -2.646 1 98.69 112 SER A O 1
ATOM 849 N N . GLU A 1 113 ? 8.633 -14.828 -1.679 1 98.81 113 GLU A N 1
ATOM 850 C CA . GLU A 1 113 ? 7.949 -15.484 -2.789 1 98.81 113 GLU A CA 1
ATOM 851 C C . GLU A 1 113 ? 6.676 -14.734 -3.178 1 98.81 113 GLU A C 1
ATOM 853 O O . GLU A 1 113 ? 5.875 -14.375 -2.312 1 98.81 113 GLU A O 1
ATOM 858 N N . ALA A 1 114 ? 6.531 -14.562 -4.496 1 98.88 114 ALA A N 1
ATOM 859 C CA . ALA A 1 114 ? 5.469 -13.641 -4.91 1 98.88 114 ALA A CA 1
ATOM 860 C C . ALA A 1 114 ? 4.738 -14.172 -6.141 1 98.88 114 ALA A C 1
ATOM 862 O O . ALA A 1 114 ? 5.344 -14.812 -7 1 98.88 114 ALA A O 1
ATOM 863 N N . VAL A 1 115 ? 3.439 -13.883 -6.211 1 98.81 115 VAL A N 1
ATOM 864 C CA . VAL A 1 115 ? 2.582 -14.102 -7.371 1 98.81 115 VAL A CA 1
ATOM 865 C C . VAL A 1 115 ? 1.918 -12.789 -7.777 1 98.81 115 VAL A C 1
ATOM 867 O O . VAL A 1 115 ? 1.484 -12.016 -6.922 1 98.81 115 VAL A O 1
ATOM 870 N N . TYR A 1 116 ? 1.812 -12.578 -9.117 1 98.81 116 TYR A N 1
ATOM 871 C CA . TYR A 1 116 ? 1.314 -11.312 -9.633 1 98.81 116 TYR A CA 1
ATOM 872 C C . TYR A 1 116 ? 0.052 -11.523 -10.469 1 98.81 116 TYR A C 1
ATOM 874 O O . TYR A 1 116 ? -0.03 -12.461 -11.25 1 98.81 116 TYR A O 1
ATOM 882 N N . LEU A 1 117 ? -0.887 -10.68 -10.273 1 98.81 117 LEU A N 1
ATOM 883 C CA . LEU A 1 117 ? -2.146 -10.68 -11.008 1 98.81 117 LEU A CA 1
ATOM 884 C C . LEU A 1 117 ? -2.711 -9.266 -11.117 1 98.81 117 LEU A C 1
ATOM 886 O O . LEU A 1 117 ? -2.02 -8.289 -10.805 1 98.81 117 LEU A O 1
ATOM 890 N N . ARG A 1 118 ? -3.939 -9.117 -11.641 1 98.75 118 ARG A N 1
ATOM 891 C CA . ARG A 1 118 ? -4.598 -7.82 -11.773 1 98.75 118 ARG A CA 1
ATOM 892 C C . ARG A 1 118 ? -5.957 -7.82 -11.078 1 98.75 118 ARG A C 1
ATOM 894 O O . ARG A 1 118 ? -6.664 -8.828 -11.086 1 98.75 118 ARG A O 1
ATOM 901 N N . ASP A 1 119 ? -6.262 -6.664 -10.516 1 98.88 119 ASP A N 1
ATOM 902 C CA . ASP A 1 119 ? -7.625 -6.516 -10.008 1 98.88 119 ASP A CA 1
ATOM 903 C C . ASP A 1 119 ? -8.586 -6.129 -11.133 1 98.88 119 ASP A C 1
ATOM 905 O O . ASP A 1 119 ? -8.172 -5.984 -12.289 1 98.88 119 ASP A O 1
ATOM 909 N N . PRO A 1 120 ? -9.844 -6 -10.93 1 98.56 120 PRO A N 1
ATOM 910 C CA . PRO A 1 120 ? -10.828 -5.812 -12 1 98.56 120 PRO A CA 1
ATOM 911 C C . PRO A 1 120 ? -10.602 -4.531 -12.797 1 98.56 120 PRO A C 1
ATOM 913 O O . PRO A 1 120 ? -11.102 -4.398 -13.914 1 98.56 120 PRO A O 1
ATOM 916 N N . ASP A 1 121 ? -9.93 -3.535 -12.219 1 98.69 121 ASP A N 1
ATOM 917 C CA . ASP A 1 121 ? -9.672 -2.281 -12.922 1 98.69 121 ASP A CA 1
ATOM 918 C C . ASP A 1 121 ? -8.273 -2.268 -13.531 1 98.69 121 ASP A C 1
ATOM 920 O O . ASP A 1 121 ? -7.777 -1.215 -13.938 1 98.69 121 ASP A O 1
ATOM 924 N N . GLY A 1 122 ? -7.57 -3.418 -13.438 1 98.06 122 GLY A N 1
ATOM 925 C CA . GLY A 1 122 ? -6.285 -3.545 -14.109 1 98.06 122 GLY A CA 1
ATOM 926 C C . GLY A 1 122 ? -5.113 -3.17 -13.227 1 98.06 122 GLY A C 1
ATOM 927 O O . GLY A 1 122 ? -3.963 -3.176 -13.68 1 98.06 122 GLY A O 1
ATOM 928 N N . ASN A 1 123 ? -5.348 -2.762 -12.016 1 98.56 123 ASN A N 1
ATOM 929 C CA . ASN A 1 123 ? -4.238 -2.51 -11.102 1 98.56 123 ASN A CA 1
ATOM 930 C C . ASN A 1 123 ? -3.424 -3.775 -10.844 1 98.56 123 ASN A C 1
ATOM 932 O O . ASN A 1 123 ? -3.988 -4.852 -10.648 1 98.56 123 ASN A O 1
ATOM 936 N N . GLY A 1 124 ? -2.088 -3.609 -10.859 1 98.69 124 GLY A N 1
ATOM 937 C CA . GLY A 1 124 ? -1.258 -4.727 -10.438 1 98.69 124 GLY A CA 1
ATOM 938 C C . GLY A 1 124 ? -1.465 -5.109 -8.984 1 98.69 124 GLY A C 1
ATOM 939 O O . GLY A 1 124 ? -1.625 -4.242 -8.125 1 98.69 124 GLY A O 1
ATOM 940 N N . VAL A 1 125 ? -1.505 -6.391 -8.727 1 98.94 125 VAL A N 1
ATOM 941 C CA . VAL A 1 125 ? -1.602 -6.957 -7.387 1 98.94 125 VAL A CA 1
ATOM 942 C C . VAL A 1 125 ? -0.503 -8 -7.184 1 98.94 125 VAL A C 1
ATOM 944 O O . VAL A 1 125 ? -0.301 -8.867 -8.031 1 98.94 125 VAL A O 1
ATOM 947 N N . GLU A 1 126 ? 0.22 -7.801 -6.152 1 98.94 126 GLU A N 1
ATOM 948 C CA . GLU A 1 126 ? 1.194 -8.805 -5.73 1 98.94 126 GLU A CA 1
ATOM 949 C C . GLU A 1 126 ? 0.751 -9.5 -4.445 1 98.94 126 GLU A C 1
ATOM 951 O O . GLU A 1 126 ? 0.385 -8.836 -3.471 1 98.94 126 GLU A O 1
ATOM 956 N N . LEU A 1 127 ? 0.651 -10.781 -4.461 1 98.94 127 LEU A N 1
ATOM 957 C CA . LEU A 1 127 ? 0.487 -11.609 -3.271 1 98.94 127 LEU A CA 1
ATOM 958 C C . LEU A 1 127 ? 1.804 -12.281 -2.891 1 98.94 127 LEU A C 1
ATOM 960 O O . LEU A 1 127 ? 2.438 -12.93 -3.725 1 98.94 127 LEU A O 1
ATOM 964 N N . TYR A 1 128 ? 2.211 -12.078 -1.636 1 98.94 128 TYR A N 1
ATOM 965 C CA . TYR A 1 128 ? 3.539 -12.609 -1.351 1 98.94 128 TYR A CA 1
ATOM 966 C C . TYR A 1 128 ? 3.688 -12.938 0.13 1 98.94 128 TYR A C 1
ATOM 968 O O . TYR A 1 128 ? 2.812 -12.609 0.936 1 98.94 128 TYR A O 1
ATOM 976 N N . ARG A 1 129 ? 4.691 -13.68 0.476 1 98.81 129 ARG A N 1
ATOM 977 C CA . ARG A 1 129 ? 5.164 -13.914 1.837 1 98.81 129 ARG A CA 1
ATOM 978 C C . ARG A 1 129 ? 6.664 -13.672 1.943 1 98.81 129 ARG A C 1
ATOM 980 O O . ARG A 1 129 ? 7.402 -13.891 0.982 1 98.81 129 ARG A O 1
ATOM 987 N N . ASP A 1 130 ? 7.035 -13.219 3.082 1 98.75 130 ASP A N 1
ATOM 988 C CA . ASP A 1 130 ? 8.453 -13.008 3.346 1 98.75 130 ASP A CA 1
ATOM 989 C C . ASP A 1 130 ? 9.102 -14.258 3.916 1 98.75 130 ASP A C 1
ATOM 991 O O . ASP A 1 130 ? 8.469 -15.023 4.641 1 98.75 130 ASP A O 1
ATOM 995 N N . ARG A 1 131 ? 10.398 -14.367 3.551 1 98.38 131 ARG A N 1
ATOM 996 C CA . ARG A 1 131 ? 11.242 -15.25 4.344 1 98.38 131 ARG A CA 1
ATOM 997 C C . ARG A 1 131 ? 11.75 -14.539 5.594 1 98.38 131 ARG A C 1
ATOM 999 O O . ARG A 1 131 ? 11.648 -13.312 5.707 1 98.38 131 ARG A O 1
ATOM 1006 N N . ALA A 1 132 ? 12.211 -15.406 6.531 1 97.75 132 ALA A N 1
ATOM 1007 C CA . ALA A 1 132 ? 12.805 -14.812 7.727 1 97.75 132 ALA A CA 1
ATOM 1008 C C . ALA A 1 132 ? 14.023 -13.961 7.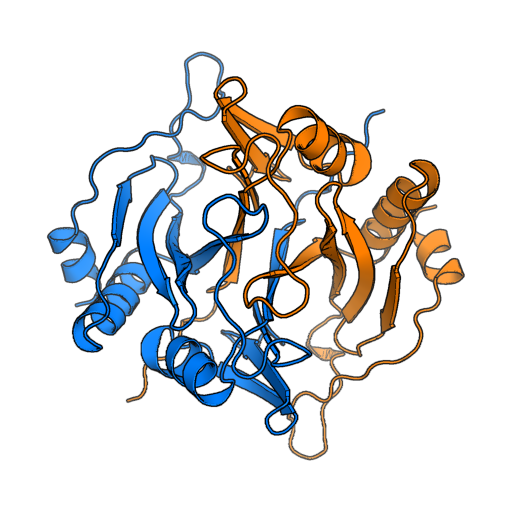367 1 97.75 132 ALA A C 1
ATOM 1010 O O . ALA A 1 132 ? 14.82 -14.336 6.508 1 97.75 132 ALA A O 1
ATOM 1011 N N . PRO A 1 133 ? 14.07 -12.758 8.047 1 96.75 133 PRO A N 1
ATOM 1012 C CA . PRO A 1 133 ? 15.164 -11.852 7.691 1 96.75 133 PRO A CA 1
ATOM 1013 C C . PRO A 1 133 ? 16.531 -12.531 7.746 1 96.75 133 PRO A C 1
ATOM 1015 O O . PRO A 1 133 ? 17.422 -12.203 6.953 1 96.75 133 PRO A O 1
ATOM 1018 N N . GLU A 1 134 ? 16.719 -13.438 8.695 1 96.81 134 GLU A N 1
ATOM 1019 C CA . GLU A 1 134 ? 18 -14.125 8.828 1 96.81 134 GLU A CA 1
ATOM 1020 C C . GLU A 1 134 ? 18.312 -14.961 7.586 1 96.81 134 GLU A C 1
ATOM 1022 O O . GLU A 1 134 ? 19.453 -15.352 7.367 1 96.81 134 GLU A O 1
ATOM 1027 N N . ASP A 1 135 ? 17.281 -15.266 6.797 1 97.56 135 ASP A N 1
ATOM 1028 C CA . ASP A 1 135 ? 17.453 -16.094 5.617 1 97.56 135 ASP A CA 1
ATOM 1029 C C . ASP A 1 135 ? 17.578 -15.25 4.355 1 97.56 135 ASP A C 1
ATOM 1031 O O . ASP A 1 135 ? 17.75 -15.781 3.256 1 97.56 135 ASP A O 1
ATOM 1035 N N . TRP A 1 136 ? 17.5 -13.93 4.445 1 98.31 136 TRP A N 1
ATOM 1036 C CA . TRP A 1 136 ? 17.578 -13.055 3.277 1 98.31 136 TRP A CA 1
ATOM 1037 C C . TRP A 1 136 ? 18.953 -13.094 2.645 1 98.31 136 TRP A C 1
ATOM 1039 O O . TRP A 1 136 ? 19.969 -13.055 3.348 1 98.31 136 TRP A O 1
ATOM 1049 N N . PRO A 1 137 ? 18.953 -13.18 1.343 1 97.81 137 PRO A N 1
ATOM 1050 C CA . PRO A 1 137 ? 20.266 -13.172 0.683 1 97.81 137 PRO A CA 1
ATOM 1051 C C . PRO A 1 137 ? 21 -11.852 0.85 1 97.81 137 PRO A C 1
ATOM 1053 O O . PRO A 1 137 ? 20.375 -10.781 0.793 1 97.81 137 PRO A O 1
ATOM 1056 N N . ARG A 1 138 ? 22.25 -11.891 1.042 1 96.94 138 ARG A N 1
ATOM 1057 C CA . ARG A 1 138 ? 23.125 -10.727 1.2 1 96.94 138 ARG A CA 1
ATOM 1058 C C . ARG A 1 138 ? 24.406 -10.906 0.411 1 96.94 138 ARG A C 1
ATOM 1060 O O . ARG A 1 138 ? 24.891 -12.031 0.222 1 96.94 138 ARG A O 1
ATOM 1067 N N . ASP A 1 139 ? 24.938 -9.828 -0.034 1 95.94 139 ASP A N 1
ATOM 1068 C CA . ASP A 1 139 ? 26.219 -9.891 -0.745 1 95.94 139 ASP A CA 1
ATOM 1069 C C . ASP A 1 139 ? 27.391 -9.875 0.23 1 95.94 139 ASP A C 1
ATOM 1071 O O . ASP A 1 139 ? 27.203 -9.945 1.445 1 95.94 139 ASP A O 1
ATOM 1075 N N . GLY A 1 140 ? 28.578 -9.859 -0.318 1 95.88 140 GLY A N 1
ATOM 1076 C CA . GLY A 1 140 ? 29.797 -9.938 0.481 1 95.88 140 GLY A CA 1
ATOM 1077 C C . GLY A 1 140 ? 29.938 -8.789 1.465 1 95.88 140 GLY A C 1
ATOM 1078 O O . GLY A 1 140 ? 30.672 -8.898 2.449 1 95.88 140 GLY A O 1
ATOM 1079 N N . GLU A 1 141 ? 29.25 -7.699 1.192 1 95.94 141 GLU A N 1
ATOM 1080 C CA . GLU A 1 141 ? 29.328 -6.523 2.049 1 95.94 141 GLU A CA 1
ATOM 1081 C C . GLU A 1 141 ? 28.156 -6.465 3.027 1 95.94 141 GLU A C 1
ATOM 1083 O O . GLU A 1 141 ? 28.031 -5.508 3.793 1 95.94 141 GLU A O 1
ATOM 1088 N N . GLY A 1 142 ? 27.219 -7.383 3.008 1 95 142 GLY A N 1
ATOM 1089 C CA . GLY A 1 142 ? 26.109 -7.473 3.947 1 95 142 GLY A CA 1
ATOM 1090 C C . GLY A 1 142 ? 24.844 -6.805 3.439 1 95 142 GLY A C 1
ATOM 1091 O O . GLY A 1 142 ? 23.828 -6.773 4.141 1 95 142 GLY A O 1
ATOM 1092 N N . ASN A 1 143 ? 24.891 -6.316 2.236 1 94.69 143 ASN A N 1
ATOM 1093 C CA . ASN A 1 143 ? 23.719 -5.66 1.668 1 94.69 143 ASN A CA 1
ATOM 1094 C C . ASN A 1 143 ? 22.734 -6.676 1.091 1 94.69 143 ASN A C 1
ATOM 1096 O O . ASN A 1 143 ? 23.141 -7.734 0.613 1 94.69 143 ASN A O 1
ATOM 1100 N N . LEU A 1 144 ? 21.484 -6.363 1.163 1 96 144 LEU A N 1
ATOM 1101 C CA . LEU A 1 144 ? 20.484 -7.227 0.556 1 96 144 LEU A CA 1
ATOM 1102 C C . LEU A 1 144 ? 20.797 -7.488 -0.911 1 96 144 LEU A C 1
ATOM 1104 O O . LEU A 1 144 ? 21.219 -6.578 -1.634 1 96 144 LEU A O 1
ATOM 1108 N N . ALA A 1 145 ? 20.625 -8.742 -1.317 1 95.62 145 ALA A N 1
ATOM 1109 C CA . ALA A 1 145 ? 20.844 -9.18 -2.693 1 95.62 145 ALA A CA 1
ATOM 1110 C C . ALA A 1 145 ? 19.625 -9.93 -3.229 1 95.62 145 ALA A C 1
ATOM 1112 O O . ALA A 1 145 ? 19.672 -11.148 -3.412 1 95.62 145 ALA A O 1
ATOM 1113 N N . MET A 1 146 ? 18.641 -9.164 -3.504 1 95.81 146 MET A N 1
ATOM 1114 C CA . MET A 1 146 ? 17.391 -9.766 -3.967 1 95.81 146 MET A CA 1
ATOM 1115 C C . MET A 1 146 ? 17.578 -10.406 -5.34 1 95.81 146 MET A C 1
ATOM 1117 O O . MET A 1 146 ? 18.375 -9.93 -6.148 1 95.81 146 MET A O 1
ATOM 1121 N N . THR A 1 147 ? 16.797 -11.43 -5.57 1 94.88 147 THR A N 1
ATOM 1122 C CA . THR A 1 147 ? 16.859 -12.18 -6.82 1 94.88 147 THR A CA 1
ATOM 1123 C C . THR A 1 147 ? 15.492 -12.188 -7.512 1 94.88 147 THR A C 1
ATOM 1125 O O . THR A 1 147 ? 14.523 -11.633 -6.996 1 94.88 147 THR A O 1
ATOM 1128 N N . ASN A 1 148 ? 15.469 -12.688 -8.664 1 96.25 148 ASN A N 1
ATOM 1129 C CA . ASN A 1 148 ? 14.25 -12.906 -9.438 1 96.25 148 ASN A CA 1
ATOM 1130 C C . 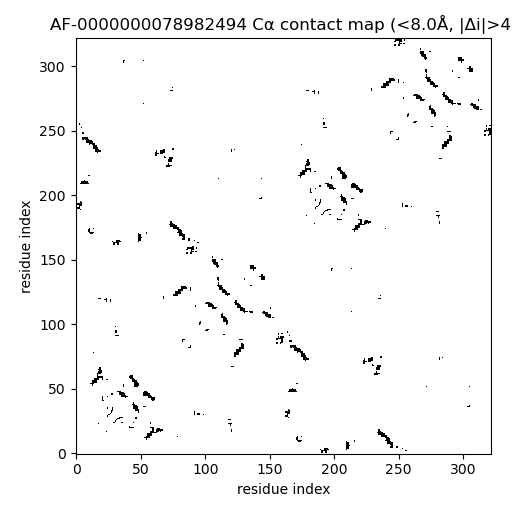ASN A 1 148 ? 14.203 -14.312 -10.031 1 96.25 148 ASN A C 1
ATOM 1132 O O . ASN A 1 148 ? 14.133 -14.477 -11.25 1 96.25 148 ASN A O 1
ATOM 1136 N N . ALA A 1 149 ? 14.164 -15.312 -9.219 1 97.38 149 ALA A N 1
ATOM 1137 C CA . ALA A 1 149 ? 14.148 -16.719 -9.641 1 97.38 149 ALA A CA 1
ATOM 1138 C C . ALA A 1 149 ? 12.727 -17.203 -9.859 1 97.38 149 ALA A C 1
ATOM 1140 O O . ALA A 1 149 ? 11.773 -16.641 -9.32 1 97.38 149 ALA A O 1
ATOM 1141 N N . PRO A 1 150 ? 12.57 -18.234 -10.68 1 97.19 150 PRO A N 1
ATOM 1142 C CA . PRO A 1 150 ? 11.227 -18.797 -10.844 1 97.19 150 PRO A CA 1
ATOM 1143 C C . PRO A 1 150 ? 10.656 -19.359 -9.547 1 97.19 150 PRO A C 1
ATOM 1145 O O . PRO A 1 150 ? 11.391 -19.938 -8.742 1 97.19 150 PRO A O 1
ATOM 1148 N N . LEU A 1 151 ? 9.461 -19.125 -9.352 1 98.06 151 LEU A N 1
ATOM 1149 C CA . LEU A 1 151 ? 8.758 -19.688 -8.203 1 98.06 151 LEU A CA 1
ATOM 1150 C C . LEU A 1 151 ? 8.148 -21.031 -8.539 1 98.06 151 LEU A C 1
ATOM 1152 O O . LEU A 1 151 ? 7.566 -21.219 -9.609 1 98.06 151 LEU A O 1
ATOM 1156 N N . ASP A 1 152 ? 8.211 -22.016 -7.66 1 97.25 152 ASP A N 1
ATOM 1157 C CA . ASP A 1 152 ? 7.598 -23.328 -7.824 1 97.25 152 ASP A CA 1
ATOM 1158 C C . ASP A 1 152 ? 6.125 -23.297 -7.422 1 97.25 152 ASP A C 1
ATOM 1160 O O . ASP A 1 152 ? 5.777 -23.688 -6.305 1 97.25 152 ASP A O 1
ATOM 1164 N N . ILE A 1 153 ? 5.312 -22.969 -8.359 1 97.44 153 ILE A N 1
ATOM 1165 C CA . ILE A 1 153 ? 3.893 -22.75 -8.102 1 97.44 153 ILE A CA 1
ATOM 1166 C C . ILE A 1 153 ? 3.248 -24.047 -7.621 1 97.44 153 ILE A C 1
ATOM 1168 O O . ILE A 1 153 ? 2.52 -24.062 -6.625 1 97.44 153 ILE A O 1
ATOM 1172 N N . PRO A 1 154 ? 3.527 -25.203 -8.281 1 97.25 154 PRO A N 1
ATOM 1173 C CA . PRO A 1 154 ? 2.947 -26.453 -7.77 1 97.25 154 PRO A CA 1
ATOM 1174 C C . PRO A 1 154 ? 3.312 -26.719 -6.309 1 97.25 154 PRO A C 1
ATOM 1176 O O . PRO A 1 154 ? 2.455 -27.109 -5.52 1 97.25 154 PRO A O 1
ATOM 1179 N N . ALA A 1 155 ? 4.551 -26.5 -5.969 1 97.88 155 ALA A N 1
ATOM 1180 C CA . ALA A 1 155 ? 4.977 -26.703 -4.586 1 97.88 155 ALA A CA 1
ATOM 1181 C C . ALA A 1 155 ? 4.266 -25.734 -3.645 1 97.88 155 ALA A C 1
ATOM 1183 O O . ALA A 1 155 ? 3.924 -26.094 -2.516 1 97.88 155 ALA A O 1
ATOM 1184 N N . LEU A 1 156 ? 4.121 -24.484 -4.113 1 98.19 156 LEU A N 1
ATOM 1185 C CA . LEU A 1 156 ? 3.416 -23.5 -3.309 1 98.19 156 LEU A CA 1
ATOM 1186 C C . LEU A 1 156 ? 1.963 -23.906 -3.092 1 98.19 156 LEU A C 1
ATOM 1188 O O . LEU A 1 156 ? 1.454 -23.828 -1.97 1 98.19 156 LEU A O 1
ATOM 1192 N N . LEU A 1 157 ? 1.292 -24.406 -4.125 1 97.88 157 LEU A N 1
ATOM 1193 C CA . LEU A 1 157 ? -0.104 -24.812 -4.035 1 97.88 157 LEU A CA 1
ATOM 1194 C C . LEU A 1 157 ? -0.255 -26.031 -3.117 1 97.88 157 LEU A C 1
ATOM 1196 O O . LEU A 1 157 ? -1.268 -26.156 -2.428 1 97.88 157 LEU A O 1
ATOM 1200 N N . ALA A 1 158 ? 0.724 -26.828 -3.047 1 97.56 158 ALA A N 1
ATOM 1201 C CA . ALA A 1 158 ? 0.698 -28 -2.184 1 97.56 158 ALA A CA 1
ATOM 1202 C C . ALA A 1 158 ? 0.686 -27.594 -0.712 1 97.56 158 ALA A C 1
ATOM 1204 O O . ALA A 1 158 ? 0.185 -28.344 0.135 1 97.56 158 ALA A O 1
ATOM 1205 N N . GLU A 1 159 ? 1.244 -26.438 -0.373 1 95.75 159 GLU A N 1
ATOM 1206 C CA . GLU A 1 159 ? 1.268 -25.938 1 1 95.75 159 GLU A CA 1
ATOM 1207 C C . GLU A 1 159 ? -0.141 -25.625 1.501 1 95.75 159 GLU A C 1
ATOM 1209 O O . GLU A 1 159 ? -0.379 -25.578 2.709 1 95.75 159 GLU A O 1
ATOM 1214 N N . ALA A 1 160 ? -1.081 -25.266 0.606 1 92.31 160 ALA A N 1
ATOM 1215 C CA . ALA A 1 160 ? -2.445 -24.891 0.966 1 92.31 160 ALA A CA 1
ATOM 1216 C C . ALA A 1 160 ? -3.215 -26.094 1.52 1 92.31 160 ALA A C 1
ATOM 1218 O O . ALA A 1 160 ? -4.152 -25.922 2.303 1 92.31 160 ALA A O 1
ATOM 1219 N N . GLY A 1 161 ? -2.736 -27.312 1.267 1 84.31 161 GLY A N 1
ATOM 1220 C CA . GLY A 1 161 ? -3.432 -28.547 1.628 1 84.31 161 GLY A CA 1
ATOM 1221 C C . GLY A 1 161 ? -4.465 -28.969 0.602 1 84.31 161 GLY A C 1
ATOM 1222 O O . GLY A 1 161 ? -4.938 -28.141 -0.187 1 84.31 161 GLY A O 1
ATOM 1223 N N . MET B 1 1 ? -17.266 -22.578 3.143 1 63.81 1 MET B N 1
ATOM 1224 C CA . MET B 1 1 ? -17.016 -21.375 3.943 1 63.81 1 MET B CA 1
ATOM 1225 C C . MET B 1 1 ? -16.25 -20.328 3.143 1 63.81 1 MET B C 1
ATOM 1227 O O . MET B 1 1 ? -15.445 -20.688 2.275 1 63.81 1 MET B O 1
ATOM 1231 N N . THR B 1 2 ? -16.766 -19.031 3.227 1 88.19 2 THR B N 1
ATOM 1232 C CA . THR B 1 2 ? -16.109 -17.969 2.451 1 88.19 2 THR B CA 1
ATOM 1233 C C . THR B 1 2 ? -14.703 -17.734 2.959 1 88.19 2 THR B C 1
ATOM 1235 O O . THR B 1 2 ? -14.453 -17.75 4.168 1 88.19 2 THR B O 1
ATOM 1238 N N . TYR B 1 3 ? -13.703 -17.781 2.107 1 95.44 3 TYR B N 1
ATOM 1239 C CA . TYR B 1 3 ? -12.305 -17.578 2.463 1 95.44 3 TYR B CA 1
ATOM 1240 C C . TYR B 1 3 ? -12.102 -16.234 3.152 1 95.44 3 TYR B C 1
ATOM 1242 O O . TYR B 1 3 ? -12.641 -15.227 2.713 1 95.44 3 TYR B O 1
ATOM 1250 N N . SER B 1 4 ? -11.391 -16.25 4.289 1 97.5 4 SER B N 1
ATOM 1251 C CA . SER B 1 4 ? -10.969 -15.047 4.992 1 97.5 4 SER B CA 1
ATOM 1252 C C . SER B 1 4 ? -9.445 -14.969 5.102 1 97.5 4 SER B C 1
ATOM 1254 O O . SER B 1 4 ? -8.797 -15.938 5.5 1 97.5 4 SER B O 1
ATOM 1256 N N . ALA B 1 5 ? -8.938 -13.812 4.695 1 97.81 5 ALA B N 1
ATOM 1257 C CA . ALA B 1 5 ? -7.504 -13.625 4.875 1 97.81 5 ALA B CA 1
ATOM 1258 C C . ALA B 1 5 ? -7.113 -13.742 6.348 1 97.81 5 ALA B C 1
ATOM 1260 O O . ALA B 1 5 ? -7.793 -13.195 7.219 1 97.81 5 ALA B O 1
ATOM 1261 N N . PRO B 1 6 ? -6.09 -14.445 6.609 1 97.25 6 PRO B N 1
ATOM 1262 C CA . PRO B 1 6 ? -5.703 -14.633 8.008 1 97.25 6 PRO B CA 1
ATOM 1263 C C . PRO B 1 6 ? -5.25 -13.336 8.68 1 97.25 6 PRO B C 1
ATOM 1265 O O . PRO B 1 6 ? -4.809 -12.414 7.992 1 97.25 6 PRO B O 1
ATOM 1268 N N . ALA B 1 7 ? -5.367 -13.43 10.031 1 95.38 7 ALA B N 1
ATOM 1269 C CA . ALA B 1 7 ? -4.777 -12.344 10.805 1 95.38 7 ALA B CA 1
ATOM 1270 C C . ALA B 1 7 ? -3.289 -12.195 10.5 1 95.38 7 ALA B C 1
ATOM 1272 O O . ALA B 1 7 ? -2.576 -13.188 10.352 1 95.38 7 ALA B O 1
ATOM 1273 N N . GLY B 1 8 ? -2.84 -11.008 10.359 1 95.81 8 GLY B N 1
ATOM 1274 C CA . GLY B 1 8 ? -1.448 -10.758 10.016 1 95.81 8 GLY B CA 1
ATOM 1275 C C . GLY B 1 8 ? -1.255 -10.359 8.562 1 95.81 8 GLY B C 1
ATOM 1276 O O . GLY B 1 8 ? -0.183 -9.883 8.18 1 95.81 8 GLY B O 1
ATOM 1277 N N . THR B 1 9 ? -2.307 -10.688 7.707 1 98.62 9 THR B N 1
ATOM 1278 C CA . THR B 1 9 ? -2.275 -10.18 6.34 1 98.62 9 THR B CA 1
ATOM 1279 C C . THR B 1 9 ? -2.301 -8.656 6.332 1 98.62 9 THR B C 1
ATOM 1281 O O . THR B 1 9 ? -3.074 -8.031 7.062 1 98.62 9 THR B O 1
ATOM 1284 N N . CYS B 1 10 ? -1.435 -8.023 5.582 1 98.75 10 CYS B N 1
ATOM 1285 C CA . CYS B 1 10 ? -1.349 -6.57 5.535 1 98.75 10 CYS B CA 1
ATOM 1286 C C . CYS B 1 10 ? -0.781 -6.102 4.203 1 98.75 10 CYS B C 1
ATOM 1288 O O . CYS B 1 10 ? -0.522 -6.91 3.312 1 98.75 10 CYS B O 1
ATOM 1290 N N . VAL B 1 11 ? -0.756 -4.828 3.984 1 98.88 11 VAL B N 1
ATOM 1291 C CA . VAL B 1 11 ? -0.038 -4.273 2.842 1 98.88 11 VAL B CA 1
ATOM 1292 C C . VAL B 1 11 ? 1.461 -4.25 3.135 1 98.88 11 VAL B C 1
ATOM 1294 O O . VAL B 1 11 ? 1.91 -3.551 4.043 1 98.88 11 VAL B O 1
ATOM 1297 N N . GLY B 1 12 ? 2.191 -4.984 2.381 1 98.88 12 GLY B N 1
ATOM 1298 C CA . GLY B 1 12 ? 3.631 -5.02 2.578 1 98.88 12 GLY B CA 1
ATOM 1299 C C . GLY B 1 12 ? 4.355 -3.875 1.893 1 98.88 12 GLY B C 1
ATOM 1300 O O . GLY B 1 12 ? 5.25 -3.262 2.475 1 98.88 12 GLY B O 1
ATOM 1301 N N . HIS B 1 13 ? 4.023 -3.641 0.632 1 98.94 13 HIS B N 1
ATOM 1302 C CA . HIS B 1 13 ? 4.625 -2.518 -0.078 1 98.94 13 HIS B CA 1
ATOM 1303 C C . HIS B 1 13 ? 3.719 -2.033 -1.206 1 98.94 13 HIS B C 1
ATOM 1305 O O . HIS B 1 13 ? 2.76 -2.715 -1.574 1 98.94 13 HIS B O 1
ATOM 1311 N N . VAL B 1 14 ? 3.988 -0.844 -1.614 1 98.94 14 VAL B N 1
ATOM 1312 C CA . VAL B 1 14 ? 3.426 -0.259 -2.826 1 98.94 14 VAL B CA 1
ATOM 1313 C C . VAL B 1 14 ? 4.539 -0.001 -3.84 1 98.94 14 VAL B C 1
ATOM 1315 O O . VAL B 1 14 ? 5.633 0.428 -3.473 1 98.94 14 VAL B O 1
ATOM 1318 N N . HIS B 1 15 ? 4.281 -0.35 -5.043 1 98.94 15 HIS B N 1
ATOM 1319 C CA . HIS B 1 15 ? 5.203 -0.093 -6.145 1 98.94 15 HIS B CA 1
ATOM 1320 C C . HIS B 1 15 ? 4.625 0.93 -7.117 1 98.94 15 HIS B C 1
ATOM 1322 O O . HIS B 1 15 ? 3.514 0.758 -7.621 1 98.94 15 HIS B O 1
ATOM 1328 N N . LEU B 1 16 ? 5.375 1.959 -7.367 1 98.94 16 LEU B N 1
ATOM 1329 C CA . LEU B 1 16 ? 4.887 3.088 -8.148 1 98.94 16 LEU B CA 1
ATOM 1330 C C . LEU B 1 16 ? 5.695 3.248 -9.438 1 98.94 16 LEU B C 1
ATOM 1332 O O . LEU B 1 16 ? 6.914 3.066 -9.43 1 98.94 16 LEU B O 1
ATOM 1336 N N . LYS B 1 17 ? 4.969 3.512 -10.516 1 98.81 17 LYS B N 1
ATOM 1337 C CA . LYS B 1 17 ? 5.574 4.078 -11.719 1 98.81 17 LYS B CA 1
ATOM 1338 C C . LYS B 1 17 ? 5.789 5.582 -11.57 1 98.81 17 LYS B C 1
ATOM 1340 O O . LYS B 1 17 ? 4.84 6.324 -11.305 1 98.81 17 LYS B O 1
ATOM 1345 N N . VAL B 1 18 ? 7.02 6.047 -11.758 1 98.88 18 VAL B N 1
ATOM 1346 C CA . VAL B 1 18 ? 7.32 7.461 -11.57 1 98.88 18 VAL B CA 1
ATOM 1347 C C . VAL B 1 18 ? 7.941 8.031 -12.844 1 98.88 18 VAL B C 1
ATOM 1349 O O . VAL B 1 18 ? 8.438 7.289 -13.688 1 98.88 18 VAL B O 1
ATOM 1352 N N . SER B 1 19 ? 7.906 9.359 -13 1 98.81 19 SER B N 1
ATOM 1353 C CA . SER B 1 19 ? 8.406 10 -14.211 1 98.81 19 SER B CA 1
ATOM 1354 C C . SER B 1 19 ? 9.914 10.242 -14.125 1 98.81 19 SER B C 1
ATOM 1356 O O . SER B 1 19 ? 10.594 10.336 -15.148 1 98.81 19 SER B O 1
ATOM 1358 N N . ASP B 1 20 ? 10.414 10.398 -12.914 1 98.75 20 ASP B N 1
ATOM 1359 C CA . ASP B 1 20 ? 11.82 10.68 -12.617 1 98.75 20 ASP B CA 1
ATOM 1360 C C . ASP B 1 20 ? 12.25 9.992 -11.32 1 98.75 20 ASP B C 1
ATOM 1362 O O . ASP B 1 20 ? 11.828 10.383 -10.234 1 98.75 20 ASP B O 1
ATOM 1366 N N . LEU B 1 21 ? 13.156 8.969 -11.477 1 98.81 21 LEU B N 1
ATOM 1367 C CA . LEU B 1 21 ? 13.5 8.109 -10.352 1 98.81 21 LEU B CA 1
ATOM 1368 C C . LEU B 1 21 ? 14.203 8.906 -9.258 1 98.81 21 LEU B C 1
ATOM 1370 O O . LEU B 1 21 ? 13.859 8.781 -8.078 1 98.81 21 LEU B O 1
ATOM 1374 N N . ASP B 1 22 ? 15.141 9.75 -9.625 1 98.81 22 ASP B N 1
ATOM 1375 C CA . ASP B 1 22 ? 15.906 10.516 -8.648 1 98.81 22 ASP B CA 1
ATOM 1376 C C . ASP B 1 22 ? 15 11.477 -7.875 1 98.81 22 ASP B C 1
ATOM 1378 O O . ASP B 1 22 ? 15.148 11.641 -6.66 1 98.81 22 ASP B O 1
ATOM 1382 N N . ARG B 1 23 ? 14.117 12.094 -8.57 1 98.62 23 ARG B N 1
ATOM 1383 C CA . ARG B 1 23 ? 13.18 13.016 -7.934 1 98.62 23 ARG B CA 1
ATOM 1384 C C . ARG B 1 23 ? 12.281 12.289 -6.938 1 98.62 23 ARG B C 1
ATOM 1386 O O . ARG B 1 23 ? 12.031 12.789 -5.84 1 98.62 23 ARG B O 1
ATOM 1393 N N . ALA B 1 24 ? 11.828 11.125 -7.348 1 98.88 24 ALA B N 1
ATOM 1394 C CA . ALA B 1 24 ? 11 10.328 -6.453 1 98.88 24 ALA B CA 1
ATOM 1395 C C . ALA B 1 24 ? 11.789 9.867 -5.23 1 98.88 24 ALA B C 1
ATOM 1397 O O . ALA B 1 24 ? 11.305 9.961 -4.098 1 98.88 24 ALA B O 1
ATOM 1398 N N . ILE B 1 25 ? 12.984 9.406 -5.434 1 98.81 25 ILE B N 1
ATOM 1399 C CA . ILE B 1 25 ? 13.828 8.953 -4.332 1 98.81 25 ILE B CA 1
ATOM 1400 C C . ILE B 1 25 ? 14.086 10.109 -3.371 1 98.81 25 ILE B C 1
ATOM 1402 O O . ILE B 1 25 ? 14.031 9.938 -2.15 1 98.81 25 ILE B O 1
ATOM 1406 N N . ALA B 1 26 ? 14.312 11.273 -3.855 1 98.56 26 ALA B N 1
ATOM 1407 C CA . ALA B 1 26 ? 14.555 12.445 -3.012 1 98.56 26 ALA B CA 1
ATOM 1408 C C . ALA B 1 26 ? 13.375 12.695 -2.082 1 98.56 26 ALA B C 1
ATOM 1410 O O . ALA B 1 26 ? 13.555 13.016 -0.904 1 98.56 26 ALA B O 1
ATOM 1411 N N . PHE B 1 27 ? 12.211 12.555 -2.586 1 98.88 27 PHE B N 1
ATOM 1412 C CA . PHE B 1 27 ? 11.016 12.773 -1.786 1 98.88 27 PHE B CA 1
ATOM 1413 C C . PHE B 1 27 ? 10.875 11.711 -0.706 1 98.88 27 PHE B C 1
ATOM 1415 O O . PHE B 1 27 ? 10.766 12.031 0.479 1 98.88 27 PHE B O 1
ATOM 1422 N N . TYR B 1 28 ? 10.891 10.453 -1.061 1 98.88 28 TYR B N 1
ATOM 1423 C CA . TYR B 1 28 ? 10.586 9.367 -0.141 1 98.88 28 TYR B CA 1
ATOM 1424 C C . TYR B 1 28 ? 11.734 9.133 0.827 1 98.88 28 TYR B C 1
ATOM 1426 O O . TYR B 1 28 ? 11.516 8.75 1.98 1 98.88 28 TYR B O 1
ATOM 1434 N N . ARG B 1 29 ? 12.961 9.359 0.358 1 98.62 29 ARG B N 1
ATOM 1435 C CA . ARG B 1 29 ? 14.133 9.18 1.216 1 98.62 29 ARG B CA 1
ATOM 1436 C C . ARG B 1 29 ? 14.375 10.422 2.066 1 98.62 29 ARG B C 1
ATOM 1438 O O . ARG B 1 29 ? 14.406 10.344 3.297 1 98.62 29 ARG B O 1
ATOM 1445 N N . ASP B 1 30 ? 14.469 11.586 1.456 1 98.38 30 ASP B N 1
ATOM 1446 C CA . ASP B 1 30 ? 14.961 12.773 2.146 1 98.38 30 ASP B CA 1
ATOM 1447 C C . ASP B 1 30 ? 13.859 13.43 2.973 1 98.38 30 ASP B C 1
ATOM 1449 O O . ASP B 1 30 ? 14.141 14.055 4 1 98.38 30 ASP B O 1
ATOM 1453 N N . VAL B 1 31 ? 12.633 13.312 2.58 1 98.5 31 VAL B N 1
ATOM 1454 C CA . VAL B 1 31 ? 11.547 13.953 3.303 1 98.5 31 VAL B CA 1
ATOM 1455 C C . VAL B 1 31 ? 10.875 12.945 4.234 1 98.5 31 VAL B C 1
ATOM 1457 O O . VAL B 1 31 ? 10.742 13.195 5.438 1 98.5 31 VAL B O 1
ATOM 1460 N N . LEU B 1 32 ? 10.531 11.758 3.684 1 98.75 32 LEU B N 1
ATOM 1461 C CA . LEU B 1 32 ? 9.766 10.812 4.488 1 98.75 32 LEU B CA 1
ATOM 1462 C C . LEU B 1 32 ? 10.695 9.883 5.262 1 98.75 32 LEU B C 1
ATOM 1464 O O . LEU B 1 32 ? 10.25 9.18 6.176 1 98.75 32 LEU B O 1
ATOM 1468 N N . GLY B 1 33 ? 11.938 9.766 4.895 1 98.62 33 GLY B N 1
ATOM 1469 C CA . GLY B 1 33 ? 12.945 9.133 5.73 1 98.62 33 GLY B CA 1
ATOM 1470 C C . GLY B 1 33 ? 13.164 7.668 5.395 1 98.62 33 GLY B C 1
ATOM 1471 O O . GLY B 1 33 ? 13.898 6.969 6.098 1 98.62 33 GLY B O 1
ATOM 1472 N N . PHE B 1 34 ? 12.547 7.199 4.312 1 98.75 34 PHE B N 1
ATOM 1473 C CA . PHE B 1 34 ? 12.781 5.812 3.93 1 98.75 34 PHE B CA 1
ATOM 1474 C C . PHE B 1 34 ? 14.188 5.645 3.365 1 98.75 34 PHE B C 1
ATOM 1476 O O . PHE B 1 34 ? 14.703 6.531 2.68 1 98.75 34 PHE B O 1
ATOM 1483 N N . GLU B 1 35 ? 14.719 4.492 3.596 1 97.69 35 GLU B N 1
ATOM 1484 C CA . GLU B 1 35 ? 16.078 4.215 3.174 1 97.69 35 GLU B CA 1
ATOM 1485 C C . GLU B 1 35 ? 16.109 3.406 1.881 1 97.69 35 GLU B C 1
ATOM 1487 O O . GLU B 1 35 ? 15.367 2.436 1.732 1 97.69 35 GLU B O 1
ATOM 1492 N N . VAL B 1 36 ? 17.031 3.791 0.951 1 97.75 36 VAL B N 1
ATOM 1493 C CA . VAL B 1 36 ? 17.219 2.996 -0.257 1 97.75 36 VAL B CA 1
ATOM 1494 C C . VAL B 1 36 ? 17.891 1.672 0.095 1 97.75 36 VAL B C 1
ATOM 1496 O O . VAL B 1 36 ? 19.031 1.655 0.588 1 97.75 36 VAL B O 1
ATOM 1499 N N . GLN B 1 37 ? 17.203 0.615 -0.172 1 97.44 37 GLN B N 1
ATOM 1500 C CA . GLN B 1 37 ? 17.734 -0.72 0.088 1 97.44 37 GLN B CA 1
ATOM 1501 C C . GLN B 1 37 ? 18.469 -1.27 -1.131 1 97.44 37 GLN B C 1
ATOM 1503 O O . GLN B 1 37 ? 19.469 -1.977 -0.993 1 97.44 37 GLN B O 1
ATOM 1508 N N . GLN B 1 38 ? 17.875 -0.976 -2.305 1 97.06 38 GLN B N 1
ATOM 1509 C CA . GLN B 1 38 ? 18.453 -1.357 -3.59 1 97.06 38 GLN B CA 1
ATOM 1510 C C . GLN B 1 38 ? 18.078 -0.354 -4.68 1 97.06 38 GLN B C 1
ATOM 1512 O O . GLN B 1 38 ? 16.984 0.214 -4.66 1 97.06 38 GLN B O 1
ATOM 1517 N N . ARG B 1 39 ? 19.016 -0.168 -5.574 1 97 39 ARG B N 1
ATOM 1518 C CA . ARG B 1 39 ? 18.812 0.68 -6.742 1 97 39 ARG B CA 1
ATOM 1519 C C . ARG B 1 39 ? 19.312 -0 -8.008 1 97 39 ARG B C 1
ATOM 1521 O O . ARG B 1 39 ? 20.391 -0.6 -8.016 1 97 39 ARG B O 1
ATOM 1528 N N . TYR B 1 40 ? 18.516 0.051 -8.977 1 96.19 40 TYR B N 1
ATOM 1529 C CA . TYR B 1 40 ? 18.875 -0.489 -10.289 1 96.19 40 TYR B CA 1
ATOM 1530 C C . TYR B 1 40 ? 19.031 0.627 -11.312 1 96.19 40 TYR B C 1
ATOM 1532 O O . TYR B 1 40 ? 18.156 0.824 -12.164 1 96.19 40 TYR B O 1
ATOM 1540 N N . GLY B 1 41 ? 20.188 1.274 -11.227 1 95.88 41 GLY B N 1
ATOM 1541 C CA . GLY B 1 41 ? 20.438 2.402 -12.109 1 95.88 41 GLY B CA 1
ATOM 1542 C C . GLY B 1 41 ? 19.359 3.48 -12.016 1 95.88 41 GLY B C 1
ATOM 1543 O O . GLY B 1 41 ? 19.047 3.938 -10.914 1 95.88 41 GLY B O 1
ATOM 1544 N N . ASP B 1 42 ? 18.891 3.867 -13.18 1 94.75 42 ASP B N 1
ATOM 1545 C CA . ASP B 1 42 ? 17.844 4.879 -13.227 1 94.75 42 ASP B CA 1
ATOM 1546 C C . ASP B 1 42 ? 16.484 4.246 -13.508 1 94.75 42 ASP B C 1
ATOM 1548 O O . ASP B 1 42 ? 15.516 4.949 -13.805 1 94.75 42 ASP B O 1
ATOM 1552 N N . ALA B 1 43 ? 16.438 2.93 -13.289 1 97.19 43 ALA B N 1
ATOM 1553 C CA . ALA B 1 43 ? 15.242 2.209 -13.711 1 97.19 43 ALA B CA 1
ATOM 1554 C C . ALA B 1 43 ? 14.344 1.896 -12.523 1 97.19 43 ALA B C 1
ATOM 1556 O O . ALA B 1 43 ? 13.117 1.897 -12.641 1 97.19 43 ALA B O 1
ATOM 1557 N N . ALA B 1 44 ? 15.039 1.617 -11.367 1 98.56 44 ALA B N 1
ATOM 1558 C CA . ALA B 1 44 ? 14.203 1.235 -10.234 1 98.56 44 ALA B CA 1
ATOM 1559 C C . ALA B 1 44 ? 14.953 1.39 -8.922 1 98.56 44 ALA B C 1
ATOM 1561 O O . ALA B 1 44 ? 16.188 1.405 -8.898 1 98.56 44 ALA B O 1
ATOM 1562 N N . ALA B 1 45 ? 14.211 1.54 -7.887 1 98.75 45 ALA B N 1
ATOM 1563 C CA . ALA B 1 45 ? 14.742 1.564 -6.527 1 98.75 45 ALA B CA 1
ATOM 1564 C C . ALA B 1 45 ? 13.719 1.015 -5.535 1 98.75 45 ALA B C 1
ATOM 1566 O O . ALA B 1 45 ? 12.508 1.13 -5.75 1 98.75 45 ALA B O 1
ATOM 1567 N N . PHE B 1 46 ? 14.203 0.429 -4.516 1 98.75 46 PHE B N 1
ATOM 1568 C CA . PHE B 1 46 ? 13.406 -0.119 -3.42 1 98.75 46 PHE B CA 1
ATOM 1569 C C . PHE B 1 46 ? 13.797 0.52 -2.094 1 98.75 46 PHE B C 1
ATOM 1571 O O . PHE B 1 46 ? 14.984 0.569 -1.748 1 98.75 46 PHE B O 1
ATOM 1578 N N . LEU B 1 47 ? 12.773 1.06 -1.4 1 98.81 47 LEU B N 1
ATOM 1579 C CA . LEU B 1 47 ? 13.031 1.801 -0.17 1 98.81 47 LEU B CA 1
ATOM 1580 C C . LEU B 1 47 ? 12.289 1.173 1.007 1 98.81 47 LEU B C 1
ATOM 1582 O O . LEU B 1 47 ? 11.148 0.741 0.866 1 98.81 47 LEU B O 1
ATOM 1586 N N . GLY B 1 48 ? 12.945 1.104 2.16 1 98.38 48 GLY B N 1
ATOM 1587 C CA . GLY B 1 48 ? 12.359 0.54 3.365 1 98.38 48 GLY B CA 1
ATOM 1588 C C . GLY B 1 48 ? 12.703 1.325 4.617 1 98.38 48 GLY B C 1
ATOM 1589 O O . GLY B 1 48 ? 13.414 2.33 4.551 1 98.38 48 GLY B O 1
ATOM 1590 N N . ALA B 1 49 ? 12.109 0.96 5.668 1 98.06 49 ALA B N 1
ATOM 1591 C CA . ALA B 1 49 ? 12.383 1.485 7.004 1 98.06 49 ALA B CA 1
ATOM 1592 C C . ALA B 1 49 ? 12.711 0.359 7.98 1 98.06 49 ALA B C 1
ATOM 1594 O O . ALA B 1 49 ? 12.156 -0.74 7.875 1 98.06 49 ALA B O 1
ATOM 1595 N N . GLY B 1 50 ? 13.625 0.625 8.93 1 95.56 50 GLY B N 1
ATOM 1596 C CA . GLY B 1 50 ? 13.914 -0.321 9.992 1 95.56 50 GLY B CA 1
ATOM 1597 C C . GLY B 1 50 ? 14.57 -1.596 9.492 1 95.56 50 GLY B C 1
ATOM 1598 O O . GLY B 1 50 ? 14.375 -2.666 10.078 1 95.56 50 GLY B O 1
ATOM 1599 N N . GLY B 1 51 ? 15.18 -1.554 8.328 1 94.88 51 GLY B N 1
ATOM 1600 C CA . GLY B 1 51 ? 15.898 -2.715 7.828 1 94.88 51 GLY B CA 1
ATOM 1601 C C . GLY B 1 51 ? 15.039 -3.625 6.973 1 94.88 51 GLY B C 1
ATOM 1602 O O . GLY B 1 51 ? 15.516 -4.633 6.453 1 94.88 51 GLY B O 1
ATOM 1603 N N . TYR B 1 52 ? 13.766 -3.346 6.766 1 97.5 52 TYR B N 1
ATOM 1604 C CA . TYR B 1 52 ? 12.891 -4.125 5.895 1 97.5 52 TYR B CA 1
ATOM 1605 C C . TYR B 1 52 ? 13.32 -4.004 4.438 1 97.5 52 TYR B C 1
ATOM 1607 O O . TYR B 1 52 ? 13.82 -2.959 4.016 1 97.5 52 TYR B O 1
ATOM 1615 N N . HIS B 1 53 ? 13.133 -5.062 3.648 1 97.88 53 HIS B N 1
ATOM 1616 C CA . HIS B 1 53 ? 13.648 -5.062 2.285 1 97.88 53 HIS B CA 1
ATOM 1617 C C . HIS B 1 53 ? 12.992 -3.967 1.449 1 97.88 53 HIS B C 1
ATOM 1619 O O . HIS B 1 53 ? 13.656 -3.346 0.612 1 97.88 53 HIS B O 1
ATOM 1625 N N . HIS B 1 54 ? 11.609 -3.785 1.608 1 98.62 54 HIS B N 1
ATOM 1626 C CA . HIS B 1 54 ? 11.109 -2.525 1.071 1 98.62 54 HIS B CA 1
ATOM 1627 C C . HIS B 1 54 ? 9.625 -2.344 1.374 1 98.62 54 HIS B C 1
ATOM 1629 O O . HIS B 1 54 ? 8.867 -3.316 1.388 1 98.62 54 HIS B O 1
ATOM 1635 N N . HIS B 1 55 ? 9.266 -1.148 1.612 1 98.88 55 HIS B N 1
ATOM 1636 C CA . HIS B 1 55 ? 7.887 -0.688 1.737 1 98.88 55 HIS B CA 1
ATOM 1637 C C . HIS B 1 55 ? 7.43 0.027 0.471 1 98.88 55 HIS B C 1
ATOM 1639 O O . HIS B 1 55 ? 6.227 0.14 0.218 1 98.88 55 HIS B O 1
ATOM 1645 N N . ILE B 1 56 ? 8.406 0.56 -0.288 1 98.94 56 ILE B N 1
ATOM 1646 C CA . ILE B 1 56 ? 8.133 1.33 -1.494 1 98.94 56 ILE B CA 1
ATOM 1647 C C . ILE B 1 56 ? 9.008 0.832 -2.641 1 98.94 56 ILE B C 1
ATOM 1649 O O . ILE B 1 56 ? 10.234 0.741 -2.498 1 98.94 56 ILE B O 1
ATOM 1653 N N . GLY B 1 57 ? 8.422 0.43 -3.723 1 98.88 57 GLY B N 1
ATOM 1654 C CA . GLY B 1 57 ? 9.117 0.291 -4.992 1 98.88 57 GLY B CA 1
ATOM 1655 C C . GLY B 1 57 ? 8.867 1.452 -5.938 1 98.88 57 GLY B C 1
ATOM 1656 O O . GLY B 1 57 ? 7.758 1.976 -6.012 1 98.88 57 GLY B O 1
ATOM 1657 N N . LEU B 1 58 ? 9.875 1.841 -6.613 1 98.94 58 LEU B N 1
ATOM 1658 C CA . LEU B 1 58 ? 9.812 2.883 -7.633 1 98.94 58 LEU B CA 1
ATOM 1659 C C . LEU B 1 58 ? 10.406 2.396 -8.945 1 98.94 58 LEU B C 1
ATOM 1661 O O . LEU B 1 58 ? 11.445 1.729 -8.953 1 98.94 58 LEU B O 1
ATOM 1665 N N . ASN B 1 59 ? 9.719 2.666 -10.016 1 98.81 59 ASN B N 1
ATOM 1666 C CA . ASN B 1 59 ? 10.344 2.365 -11.297 1 98.81 59 ASN B CA 1
ATOM 1667 C C . ASN B 1 59 ? 10.008 3.426 -12.344 1 98.81 59 ASN B C 1
ATOM 1669 O O . ASN B 1 59 ? 9.094 4.23 -12.156 1 98.81 59 ASN B O 1
ATOM 1673 N N . THR B 1 60 ? 10.742 3.443 -13.375 1 98.69 60 THR B N 1
ATOM 1674 C CA . THR B 1 60 ? 10.461 4.289 -14.531 1 98.69 60 THR B CA 1
ATOM 1675 C C . THR B 1 60 ? 10.164 3.441 -15.766 1 98.69 60 THR B C 1
ATOM 1677 O O . THR B 1 60 ? 10.352 3.895 -16.891 1 98.69 60 THR B O 1
ATOM 1680 N N . TRP B 1 61 ? 9.68 2.15 -15.445 1 96.62 61 TRP B N 1
ATOM 1681 C CA . TRP B 1 61 ? 9.336 1.265 -16.562 1 96.62 61 TRP B CA 1
ATOM 1682 C C . TRP B 1 61 ? 8.133 1.793 -17.328 1 96.62 61 TRP B C 1
ATOM 1684 O O . TRP B 1 61 ? 7.016 1.825 -16.797 1 96.62 61 TRP B O 1
ATOM 1694 N N . HIS B 1 62 ? 8.234 2.367 -18.484 1 94.69 62 HIS B N 1
ATOM 1695 C CA . HIS B 1 62 ? 7.207 2.865 -19.391 1 94.69 62 HIS B CA 1
ATOM 1696 C C . HIS B 1 62 ? 6.715 4.242 -18.969 1 94.69 62 HIS B C 1
ATOM 1698 O O . HIS B 1 62 ? 5.852 4.828 -19.625 1 94.69 62 HIS B O 1
ATOM 1704 N N . SER B 1 63 ? 7.207 4.77 -17.797 1 98.12 63 SER B N 1
ATOM 1705 C CA . SER B 1 63 ? 6.613 6 -17.297 1 98.12 63 SER B CA 1
ATOM 1706 C C . SER B 1 63 ? 7.645 7.125 -17.234 1 98.12 63 SER B C 1
ATOM 1708 O O . SER B 1 63 ? 7.352 8.211 -16.734 1 98.12 63 SER B O 1
ATOM 1710 N N . ARG B 1 64 ? 8.906 6.867 -17.656 1 98.25 64 ARG B N 1
ATOM 1711 C CA . ARG B 1 64 ? 9.914 7.922 -17.672 1 98.25 64 ARG B CA 1
ATOM 1712 C C . ARG B 1 64 ? 9.422 9.148 -18.438 1 98.25 64 ARG B C 1
ATOM 1714 O O . ARG B 1 64 ? 9.047 9.039 -19.609 1 98.25 64 ARG B O 1
ATOM 1721 N N . GLY B 1 65 ? 9.414 10.289 -17.672 1 98.06 65 GLY B N 1
ATOM 1722 C CA . GLY B 1 65 ? 8.938 11.516 -18.297 1 98.06 65 GLY B CA 1
ATOM 1723 C C . GLY B 1 65 ? 7.449 11.484 -18.594 1 98.06 65 GLY B C 1
ATOM 1724 O O . GLY B 1 65 ? 6.938 12.359 -19.297 1 98.06 65 GLY B O 1
ATOM 1725 N N . GLY B 1 66 ? 6.734 10.461 -18.172 1 98.12 66 GLY B N 1
ATOM 1726 C CA . GLY B 1 66 ? 5.32 10.297 -18.469 1 98.12 66 GLY B CA 1
ATOM 1727 C C . GLY B 1 66 ? 4.434 11.234 -17.672 1 98.12 66 GLY B C 1
ATOM 1728 O O . GLY B 1 66 ? 4.879 11.844 -16.703 1 98.12 66 GLY B O 1
ATOM 1729 N N . PRO B 1 67 ? 3.189 11.32 -18.109 1 98.25 67 PRO B N 1
ATOM 1730 C CA . PRO B 1 67 ? 2.246 12.211 -17.438 1 98.25 67 PRO B CA 1
ATOM 1731 C C . PRO B 1 67 ? 1.602 11.57 -16.203 1 98.25 67 PRO B C 1
ATOM 1733 O O . PRO B 1 67 ? 1.662 10.344 -16.047 1 98.25 67 PRO B O 1
ATOM 1736 N N . GLN B 1 68 ? 1.019 12.43 -15.367 1 98.31 68 GLN B N 1
ATOM 1737 C CA . GLN B 1 68 ? 0.086 11.938 -14.359 1 98.31 68 GLN B CA 1
ATOM 1738 C C . GLN B 1 68 ? -1.151 11.328 -15.008 1 98.31 68 GLN B C 1
ATOM 1740 O O . GLN B 1 68 ? -1.505 11.672 -16.141 1 98.31 68 GLN B O 1
ATOM 1745 N N . PRO B 1 69 ? -1.779 10.352 -14.32 1 97.88 69 PRO B N 1
ATOM 1746 C CA . PRO B 1 69 ? -3.043 9.852 -14.859 1 97.88 69 PRO B CA 1
ATOM 1747 C C . PRO B 1 69 ? -4.113 10.93 -14.969 1 97.88 69 PRO B C 1
ATOM 1749 O O . PRO B 1 69 ? -4.133 11.867 -14.164 1 97.88 69 PRO B O 1
ATOM 1752 N N . PRO B 1 70 ? -5.004 10.727 -15.93 1 97.12 70 PRO B N 1
ATOM 1753 C CA . PRO B 1 70 ? -6.152 11.633 -15.977 1 97.12 70 PRO B CA 1
ATOM 1754 C C . PRO B 1 70 ? -6.969 11.609 -14.688 1 97.12 70 PRO B C 1
ATOM 1756 O O . PRO B 1 70 ? -6.98 10.609 -13.977 1 97.12 70 PRO B O 1
ATOM 1759 N N . ALA B 1 71 ? -7.699 12.672 -14.453 1 96.06 71 ALA B N 1
ATOM 1760 C CA . ALA B 1 71 ? -8.4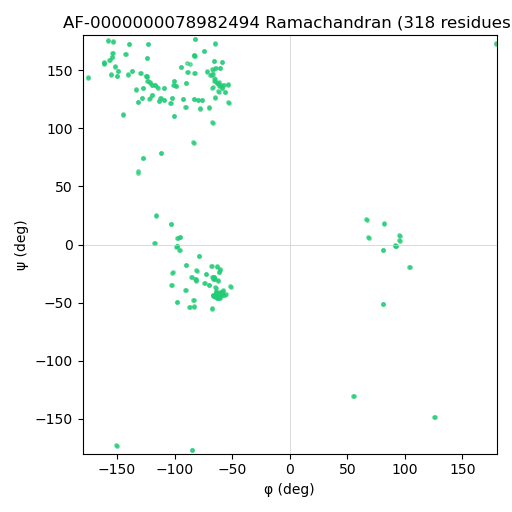3 12.859 -13.203 1 96.06 71 ALA B CA 1
ATOM 1761 C C . ALA B 1 71 ? -9.477 11.766 -13.008 1 96.06 71 ALA B C 1
ATOM 1763 O O . ALA B 1 71 ? -9.734 11.336 -11.883 1 96.06 71 ALA B O 1
ATOM 1764 N N . ARG B 1 72 ? -10.023 11.266 -14.047 1 97.56 72 ARG B N 1
ATOM 1765 C CA . ARG B 1 72 ? -11.141 10.336 -13.93 1 97.56 72 ARG B CA 1
ATOM 1766 C C . ARG B 1 72 ? -10.648 8.891 -13.977 1 97.56 72 ARG B C 1
ATOM 1768 O O . ARG B 1 72 ? -11.445 7.957 -13.82 1 97.56 72 ARG B O 1
ATOM 1775 N N . ALA B 1 73 ? -9.383 8.703 -14.203 1 98.44 73 ALA B N 1
ATOM 1776 C CA . ALA B 1 73 ? -8.859 7.352 -14.344 1 98.44 73 ALA B CA 1
ATOM 1777 C C . ALA B 1 73 ? -8.906 6.605 -13.008 1 98.44 73 ALA B C 1
ATOM 1779 O O . ALA B 1 73 ? -8.781 7.219 -11.945 1 98.44 73 ALA B O 1
ATOM 1780 N N . THR B 1 74 ? -9.148 5.277 -13.047 1 98.75 74 THR B N 1
ATOM 1781 C CA . THR B 1 74 ? -8.977 4.414 -11.883 1 98.75 74 THR B CA 1
ATOM 1782 C C . THR B 1 74 ? -7.516 4.359 -11.453 1 98.75 74 THR B C 1
ATOM 1784 O O . THR B 1 74 ? -6.656 4.977 -12.086 1 98.75 74 THR B O 1
ATOM 1787 N N . GLY B 1 75 ? -7.25 3.771 -10.375 1 98.56 75 GLY B N 1
ATOM 1788 C CA . GLY B 1 75 ? -5.879 3.654 -9.906 1 98.56 75 GLY B CA 1
ATOM 1789 C C . GLY B 1 75 ? -5.68 4.168 -8.492 1 98.56 75 GLY B C 1
ATOM 1790 O O . GLY B 1 75 ? -6.57 4.039 -7.652 1 98.56 75 GLY B O 1
ATOM 1791 N N . LEU B 1 76 ? -4.543 4.66 -8.273 1 98.81 76 LEU B N 1
ATOM 1792 C CA . LEU B 1 76 ? -4.145 5.031 -6.918 1 98.81 76 LEU B CA 1
ATOM 1793 C C . LEU B 1 76 ? -4.805 6.34 -6.496 1 98.81 76 LEU B C 1
ATOM 1795 O O . LEU B 1 76 ? -4.727 7.336 -7.215 1 98.81 76 LEU B O 1
ATOM 1799 N N . TYR B 1 77 ? -5.512 6.301 -5.383 1 98.62 77 TYR B N 1
ATOM 1800 C CA . TYR B 1 77 ? -5.941 7.527 -4.719 1 98.62 77 TYR B CA 1
ATOM 1801 C C . TYR B 1 77 ? -4.867 8.031 -3.76 1 98.62 77 TYR B C 1
ATOM 1803 O O . TYR B 1 77 ? -4.371 9.148 -3.91 1 98.62 77 TYR B O 1
ATOM 1811 N N . HIS B 1 78 ? -4.453 7.133 -2.869 1 98.88 78 HIS B N 1
ATOM 1812 C CA . HIS B 1 78 ? -3.271 7.449 -2.074 1 98.88 78 HIS B CA 1
ATOM 1813 C C . HIS B 1 78 ? -2.662 6.191 -1.467 1 98.88 78 HIS B C 1
ATOM 1815 O O . HIS B 1 78 ? -3.324 5.156 -1.378 1 98.88 78 HIS B O 1
ATOM 1821 N N . SER B 1 79 ? -1.369 6.262 -1.157 1 98.94 79 SER B N 1
ATOM 1822 C CA . SER B 1 79 ? -0.682 5.324 -0.275 1 98.94 79 SER B CA 1
ATOM 1823 C C . SER B 1 79 ? -0.538 5.895 1.133 1 98.94 79 SER B C 1
ATOM 1825 O O . SER B 1 79 ? -0.227 7.074 1.302 1 98.94 79 SER B O 1
ATOM 1827 N N . ALA B 1 80 ? -0.798 5.039 2.092 1 98.94 80 ALA B N 1
ATOM 1828 C CA . ALA B 1 80 ? -0.779 5.512 3.473 1 98.94 80 ALA B CA 1
ATOM 1829 C C . ALA B 1 80 ? 0.368 4.879 4.254 1 98.94 80 ALA B C 1
ATOM 1831 O O . ALA B 1 80 ? 0.469 3.652 4.336 1 98.94 80 ALA B O 1
ATOM 1832 N N . PHE B 1 81 ? 1.174 5.699 4.793 1 98.94 81 PHE B N 1
ATOM 1833 C CA . PHE B 1 81 ? 2.305 5.242 5.594 1 98.94 81 PHE B CA 1
ATOM 1834 C C . PHE B 1 81 ? 2.021 5.414 7.078 1 98.94 81 PHE B C 1
ATOM 1836 O O . PHE B 1 81 ? 1.694 6.512 7.531 1 98.94 81 PHE B O 1
ATOM 1843 N N . LEU B 1 82 ? 2.092 4.312 7.77 1 98.94 82 LEU B N 1
ATOM 1844 C CA . LEU B 1 82 ? 1.787 4.227 9.195 1 98.94 82 LEU B CA 1
ATOM 1845 C C . LEU B 1 82 ? 3.041 4.453 10.031 1 98.94 82 LEU B C 1
ATOM 1847 O O . LEU B 1 82 ? 4.035 3.74 9.875 1 98.94 82 LEU B O 1
ATOM 1851 N N . TYR B 1 83 ? 3.016 5.477 10.812 1 98.81 83 TYR B N 1
ATOM 1852 C CA . TYR B 1 83 ? 4.086 5.73 11.773 1 98.81 83 TYR B CA 1
ATOM 1853 C C . TYR B 1 83 ? 3.74 5.16 13.141 1 98.81 83 TYR B C 1
ATOM 1855 O O . TYR B 1 83 ? 2.564 5.043 13.492 1 98.81 83 TYR B O 1
ATOM 1863 N N . PRO B 1 84 ? 4.754 4.805 13.953 1 98.19 84 PRO B N 1
ATOM 1864 C CA . PRO B 1 84 ? 4.516 3.959 15.125 1 98.19 84 PRO B CA 1
ATOM 1865 C C . PRO B 1 84 ? 3.797 4.695 16.25 1 98.19 84 PRO B C 1
ATOM 1867 O O . PRO B 1 84 ? 3.201 4.062 17.125 1 98.19 84 PRO B O 1
ATOM 1870 N N . ASP B 1 85 ? 3.928 6 16.312 1 97.94 85 ASP B N 1
ATOM 1871 C CA . ASP B 1 85 ? 3.268 6.766 17.375 1 97.94 85 ASP B CA 1
ATOM 1872 C C . ASP B 1 85 ? 3.098 8.227 16.969 1 97.94 85 ASP B C 1
ATOM 1874 O O . ASP B 1 85 ? 3.51 8.625 15.867 1 97.94 85 ASP B O 1
ATOM 1878 N N . ARG B 1 86 ? 2.426 8.953 17.828 1 98.12 86 ARG B N 1
ATOM 1879 C CA . ARG B 1 86 ? 2.066 10.336 17.531 1 98.12 86 ARG B CA 1
ATOM 1880 C C . ARG B 1 86 ? 3.311 11.211 17.391 1 98.12 86 ARG B C 1
ATOM 1882 O O . ARG B 1 86 ? 3.34 12.133 16.562 1 98.12 86 ARG B O 1
ATOM 1889 N N . LYS B 1 87 ? 4.375 10.992 18.203 1 98.31 87 LYS B N 1
ATOM 1890 C CA . LYS B 1 87 ? 5.629 11.727 18.094 1 98.31 87 LYS B CA 1
ATOM 1891 C C . LYS B 1 87 ? 6.266 11.516 16.719 1 98.31 87 LYS B C 1
ATOM 1893 O O . LYS B 1 87 ? 6.734 12.469 16.094 1 98.31 87 LYS B O 1
ATOM 1898 N N . ALA B 1 88 ? 6.301 10.297 16.234 1 98.62 88 ALA B N 1
ATOM 1899 C CA . ALA B 1 88 ? 6.855 9.984 14.922 1 98.62 88 ALA B CA 1
ATOM 1900 C C . ALA B 1 88 ? 6.074 10.695 13.82 1 98.62 88 ALA B C 1
ATOM 1902 O O . ALA B 1 88 ? 6.664 11.227 12.875 1 98.62 88 ALA B O 1
ATOM 1903 N N . LEU B 1 89 ? 4.73 10.656 13.93 1 98.75 89 LEU B N 1
ATOM 1904 C CA . LEU B 1 89 ? 3.904 11.352 12.953 1 98.75 89 LEU B CA 1
ATOM 1905 C C . LEU B 1 89 ? 4.195 12.852 12.953 1 98.75 89 LEU B C 1
ATOM 1907 O O . LEU B 1 89 ? 4.336 13.461 11.891 1 98.75 89 LEU B O 1
ATOM 1911 N N . GLY B 1 90 ? 4.262 13.453 14.133 1 98.75 90 GLY B N 1
ATOM 1912 C CA . GLY B 1 90 ? 4.605 14.867 14.227 1 98.75 90 GLY B CA 1
ATOM 1913 C C . GLY B 1 90 ? 5.953 15.195 13.609 1 98.75 90 GLY B C 1
ATOM 1914 O O . GLY B 1 90 ? 6.105 16.219 12.953 1 98.75 90 GLY B O 1
ATOM 1915 N N . THR B 1 91 ? 6.914 14.312 13.82 1 98.62 91 THR B N 1
ATOM 1916 C CA . THR B 1 91 ? 8.266 14.539 13.328 1 98.62 91 THR B CA 1
ATOM 1917 C C . THR B 1 91 ? 8.305 14.531 11.805 1 98.62 91 THR B C 1
ATOM 1919 O O . THR B 1 91 ? 8.922 15.398 11.188 1 98.62 91 THR B O 1
ATOM 1922 N N . VAL B 1 92 ? 7.641 13.594 11.188 1 98.69 92 VAL B N 1
ATOM 1923 C CA . VAL B 1 92 ? 7.656 13.547 9.727 1 98.69 92 VAL B CA 1
ATOM 1924 C C . VAL B 1 92 ? 6.855 14.727 9.164 1 98.69 92 VAL B C 1
ATOM 1926 O O . VAL B 1 92 ? 7.199 15.281 8.117 1 98.69 92 VAL B O 1
ATOM 1929 N N . LEU B 1 93 ? 5.793 15.117 9.852 1 98.62 93 LEU B N 1
ATOM 1930 C CA . LEU B 1 93 ? 5.055 16.297 9.43 1 98.62 93 LEU B CA 1
ATOM 1931 C C . LEU B 1 93 ? 5.961 17.531 9.422 1 98.62 93 LEU B C 1
ATOM 1933 O O . LEU B 1 93 ? 5.91 18.328 8.492 1 98.62 93 LEU B O 1
ATOM 1937 N N . ARG B 1 94 ? 6.766 17.641 10.438 1 98.31 94 ARG B N 1
ATOM 1938 C CA . ARG B 1 94 ? 7.723 18.734 10.477 1 98.31 94 ARG B CA 1
ATOM 1939 C C . ARG B 1 94 ? 8.672 18.688 9.289 1 98.31 94 ARG B C 1
ATOM 1941 O O . ARG B 1 94 ? 8.977 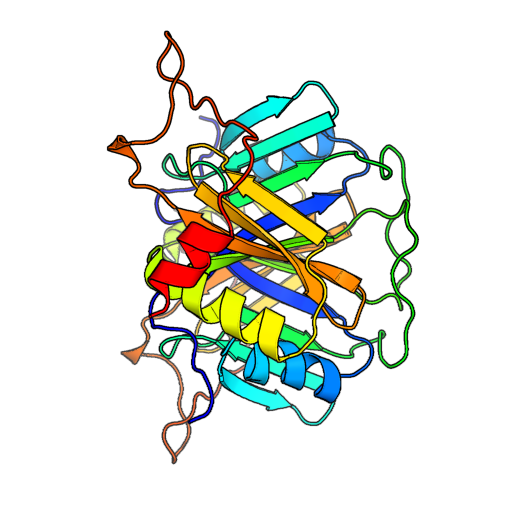19.703 8.68 1 98.31 94 ARG B O 1
ATOM 1948 N N . GLN B 1 95 ? 9.164 17.484 8.922 1 98.5 95 GLN B N 1
ATOM 1949 C CA . GLN B 1 95 ? 10.023 17.328 7.758 1 98.5 95 GLN B CA 1
ATOM 1950 C C . GLN B 1 95 ? 9.328 17.812 6.492 1 98.5 95 GLN B C 1
ATOM 1952 O O . GLN B 1 95 ? 9.938 18.5 5.66 1 98.5 95 GLN B O 1
ATOM 1957 N N . VAL B 1 96 ? 8.086 17.469 6.363 1 98.56 96 VAL B N 1
ATOM 1958 C CA . VAL B 1 96 ? 7.285 17.828 5.199 1 98.56 96 VAL B CA 1
ATOM 1959 C C . VAL B 1 96 ? 7.172 19.344 5.102 1 98.56 96 VAL B C 1
ATOM 1961 O O . VAL B 1 96 ? 7.398 19.922 4.035 1 98.56 96 VAL B O 1
ATOM 1964 N N . ILE B 1 97 ? 6.887 19.969 6.184 1 98 97 ILE B N 1
ATOM 1965 C CA . ILE B 1 97 ? 6.707 21.422 6.238 1 98 97 ILE B CA 1
ATOM 1966 C C . ILE B 1 97 ? 8.039 22.125 5.941 1 98 97 ILE B C 1
ATOM 1968 O O . ILE B 1 97 ? 8.086 23.062 5.152 1 98 97 ILE B O 1
ATOM 1972 N N . GLU B 1 98 ? 9.055 21.641 6.5 1 97.38 98 GLU B N 1
ATOM 1973 C CA . GLU B 1 98 ? 10.375 22.234 6.316 1 97.38 98 GLU B CA 1
ATOM 1974 C C . GLU B 1 98 ? 10.844 22.094 4.871 1 97.38 98 GLU B C 1
ATOM 1976 O O . GLU B 1 98 ? 11.594 22.938 4.371 1 97.38 98 GLU B O 1
ATOM 1981 N N . ALA B 1 99 ? 10.406 21.078 4.234 1 98 99 ALA B N 1
ATOM 1982 C CA . ALA B 1 99 ? 10.766 20.828 2.838 1 98 99 ALA B CA 1
ATOM 1983 C C . ALA B 1 99 ? 9.938 21.703 1.9 1 98 99 ALA B C 1
ATOM 1985 O O . ALA B 1 99 ? 10.156 21.703 0.687 1 98 99 ALA B O 1
ATOM 1986 N N . GLY B 1 100 ? 8.914 22.375 2.447 1 98.12 100 GLY B N 1
ATOM 1987 C CA . GLY B 1 100 ? 8.086 23.266 1.655 1 98.12 100 GLY B CA 1
ATOM 1988 C C . GLY B 1 100 ? 7.008 22.531 0.875 1 98.12 100 GLY B C 1
ATOM 1989 O O . GLY B 1 100 ? 6.496 23.062 -0.118 1 98.12 100 GLY B O 1
ATOM 1990 N N . ILE B 1 101 ? 6.688 21.344 1.232 1 98.25 101 ILE B N 1
ATOM 1991 C CA . ILE B 1 101 ? 5.66 20.562 0.561 1 98.25 101 ILE B CA 1
ATOM 1992 C C . ILE B 1 101 ? 4.285 20.938 1.108 1 98.25 101 ILE B C 1
ATOM 1994 O O . ILE B 1 101 ? 4.055 20.875 2.32 1 98.25 101 ILE B O 1
ATOM 1998 N N . PRO B 1 102 ? 3.383 21.312 0.238 1 98.12 102 PRO B N 1
ATOM 1999 C CA . PRO B 1 102 ? 2.041 21.672 0.699 1 98.12 102 PRO B CA 1
ATOM 2000 C C . PRO B 1 102 ? 1.283 20.5 1.308 1 98.12 102 PRO B C 1
ATOM 2002 O O . PRO B 1 102 ? 1.393 19.375 0.819 1 98.12 102 PRO B O 1
ATOM 2005 N N . ILE B 1 103 ? 0.554 20.797 2.332 1 98 103 ILE B N 1
ATOM 2006 C CA . ILE B 1 103 ? -0.368 19.844 2.932 1 98 103 ILE B CA 1
ATOM 2007 C C . ILE B 1 103 ? -1.755 20 2.312 1 98 103 ILE B C 1
ATOM 2009 O O . ILE B 1 103 ? -2.314 21.109 2.307 1 98 103 ILE B O 1
ATOM 2013 N N . ASP B 1 104 ? -2.289 18.922 1.796 1 97.88 104 ASP B N 1
ATOM 2014 C CA . ASP B 1 104 ? -3.584 18.969 1.122 1 97.88 104 ASP B CA 1
ATOM 2015 C C . ASP B 1 104 ? -4.73 18.938 2.131 1 97.88 104 ASP B C 1
ATOM 2017 O O . ASP B 1 104 ? -5.824 19.438 1.853 1 97.88 104 ASP B O 1
ATOM 2021 N N . GLY B 1 105 ? -4.496 18.266 3.248 1 97.69 105 GLY B N 1
ATOM 2022 C CA . GLY B 1 105 ? -5.527 18.125 4.262 1 97.69 105 GLY B CA 1
ATOM 2023 C C . GLY B 1 105 ? -5.074 17.297 5.457 1 97.69 105 GLY B C 1
ATOM 2024 O O . GLY B 1 105 ? -3.924 16.859 5.516 1 97.69 105 GLY B O 1
ATOM 2025 N N . SER B 1 106 ? -5.898 17.25 6.461 1 98.31 106 SER B N 1
ATOM 2026 C CA . SER B 1 106 ? -5.691 16.438 7.664 1 98.31 106 SER B CA 1
ATOM 2027 C C . SER B 1 106 ? -7.02 16.047 8.297 1 98.31 106 SER B C 1
ATOM 2029 O O . SER B 1 106 ? -8.039 16.703 8.078 1 98.31 106 SER B O 1
ATOM 2031 N N . ALA B 1 107 ? -6.953 14.961 8.977 1 98.44 107 ALA B N 1
ATOM 2032 C CA . ALA B 1 107 ? -8.195 14.484 9.586 1 98.44 107 ALA B CA 1
ATOM 2033 C C . ALA B 1 107 ? -7.914 13.609 10.805 1 98.44 107 ALA B C 1
ATOM 2035 O O . ALA B 1 107 ? -6.891 12.93 10.859 1 98.44 107 ALA B O 1
ATOM 2036 N N . ASP B 1 108 ? -8.789 13.711 11.734 1 98.44 108 ASP B N 1
ATOM 2037 C CA . ASP B 1 108 ? -8.914 12.742 12.82 1 98.44 108 ASP B CA 1
ATOM 2038 C C . ASP B 1 108 ? -10.062 11.773 12.57 1 98.44 108 ASP B C 1
ATOM 2040 O O . ASP B 1 108 ? -11.234 12.141 12.672 1 98.44 108 ASP B O 1
ATOM 2044 N N . HIS B 1 109 ? -9.695 10.469 12.297 1 98.19 109 HIS B N 1
ATOM 2045 C CA . HIS B 1 109 ? -10.688 9.484 11.891 1 98.19 109 HIS B CA 1
ATOM 2046 C C . HIS B 1 109 ? -11.18 8.68 13.094 1 98.19 109 HIS B C 1
ATOM 2048 O O . HIS B 1 109 ? -11.945 7.727 12.93 1 98.19 109 HIS B O 1
ATOM 2054 N N . GLY B 1 110 ? -10.781 9.031 14.312 1 97.88 110 GLY B N 1
ATOM 2055 C CA . GLY B 1 110 ? -11.078 8.242 15.5 1 97.88 110 GLY B CA 1
ATOM 2056 C C . GLY B 1 110 ? -10.141 7.062 15.68 1 97.88 110 GLY B C 1
ATOM 2057 O O . GLY B 1 110 ? -9.461 6.957 16.703 1 97.88 110 GLY B O 1
ATOM 2058 N N . VAL B 1 111 ? -10 6.305 14.672 1 98.31 111 VAL B N 1
ATOM 2059 C CA . VAL B 1 111 ? -9.102 5.152 14.703 1 98.31 111 VAL B CA 1
ATOM 2060 C C . VAL B 1 111 ? -7.668 5.609 14.469 1 98.31 111 VAL B C 1
ATOM 2062 O O . VAL B 1 111 ? -6.719 4.922 14.852 1 98.31 111 VAL B O 1
ATOM 2065 N N . SER B 1 112 ? -7.512 6.797 13.828 1 98.69 112 SER B N 1
ATOM 2066 C CA . SER B 1 112 ? -6.203 7.281 13.398 1 98.69 112 SER B CA 1
ATOM 2067 C C . SER B 1 112 ? -6.191 8.797 13.25 1 98.69 112 SER B C 1
ATOM 2069 O O . SER B 1 112 ? -7.25 9.43 13.203 1 98.69 112 SER B O 1
ATOM 2071 N N . GLU B 1 113 ? -5.059 9.406 13.289 1 98.81 113 GLU B N 1
ATOM 2072 C CA . GLU B 1 113 ? -4.781 10.773 12.875 1 98.81 113 GLU B CA 1
ATOM 2073 C C . GLU B 1 113 ? -3.947 10.805 11.594 1 98.81 113 GLU B C 1
ATOM 2075 O O . GLU B 1 113 ? -2.955 10.086 11.477 1 98.81 113 GLU B O 1
ATOM 2080 N N . ALA B 1 114 ? -4.383 11.672 10.68 1 98.88 114 ALA B N 1
ATOM 2081 C CA . ALA B 1 114 ? -3.787 11.57 9.352 1 98.88 114 ALA B CA 1
ATOM 2082 C C . ALA B 1 114 ? -3.541 12.953 8.75 1 98.88 114 ALA B C 1
ATOM 2084 O O . ALA B 1 114 ? -4.309 13.891 9 1 98.88 114 ALA B O 1
ATOM 2085 N N . VAL B 1 115 ? -2.479 13.07 7.98 1 98.81 115 VAL B N 1
ATOM 2086 C CA . VAL B 1 115 ? -2.148 14.219 7.145 1 98.81 115 VAL B CA 1
ATOM 2087 C C . VAL B 1 115 ? -1.979 13.773 5.695 1 98.81 115 VAL B C 1
ATOM 2089 O O . VAL B 1 115 ? -1.388 12.727 5.426 1 98.81 115 VAL B O 1
ATOM 2092 N N . TYR B 1 116 ? -2.479 14.617 4.75 1 98.81 116 TYR B N 1
ATOM 2093 C CA . TYR B 1 116 ? -2.492 14.25 3.338 1 98.81 116 TYR B CA 1
ATOM 2094 C C . TYR B 1 116 ? -1.67 15.234 2.516 1 98.81 116 TYR B C 1
ATOM 2096 O O . TYR B 1 116 ? -1.741 16.453 2.732 1 98.81 116 TYR B O 1
ATOM 2104 N N . LEU B 1 117 ? -0.911 14.727 1.626 1 98.81 117 LEU B N 1
ATOM 2105 C CA . LEU B 1 117 ? -0.095 15.508 0.7 1 98.81 117 LEU B CA 1
ATOM 2106 C C . LEU B 1 117 ? 0.099 14.758 -0.614 1 98.81 117 LEU B C 1
ATOM 2108 O O . LEU B 1 117 ? -0.569 13.758 -0.865 1 98.81 117 LEU B O 1
ATOM 2112 N N . ARG B 1 118 ? 0.949 15.273 -1.517 1 98.75 118 ARG B N 1
ATOM 2113 C CA . ARG B 1 118 ? 1.233 14.648 -2.803 1 98.75 118 ARG B CA 1
ATOM 2114 C C . ARG B 1 118 ? 2.729 14.406 -2.977 1 98.75 118 ARG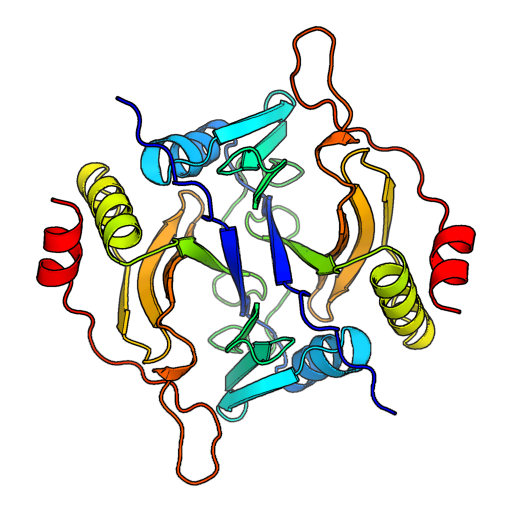 B C 1
ATOM 2116 O O . ARG B 1 118 ? 3.549 15.219 -2.537 1 98.75 118 ARG B O 1
ATOM 2123 N N . ASP B 1 119 ? 3.012 13.289 -3.623 1 98.81 119 ASP B N 1
ATOM 2124 C CA . ASP B 1 119 ? 4.406 13.094 -4.012 1 98.81 119 ASP B CA 1
ATOM 2125 C C . ASP B 1 119 ? 4.723 13.836 -5.309 1 98.81 119 ASP B C 1
ATOM 2127 O O . ASP B 1 119 ? 3.854 14.5 -5.879 1 98.81 119 ASP B O 1
ATOM 2131 N N . PRO B 1 120 ? 5.906 13.852 -5.797 1 98.56 120 PRO B N 1
ATOM 2132 C CA . PRO B 1 120 ? 6.312 14.695 -6.926 1 98.56 120 PRO B CA 1
ATOM 2133 C C . PRO B 1 120 ? 5.539 14.383 -8.203 1 98.56 120 PRO B C 1
ATOM 2135 O O . PRO B 1 120 ? 5.496 15.211 -9.117 1 98.56 120 PRO B O 1
ATOM 2138 N N . ASP B 1 121 ? 4.992 13.172 -8.336 1 98.69 121 ASP B N 1
ATOM 2139 C CA . ASP B 1 121 ? 4.234 12.805 -9.531 1 98.69 121 ASP B CA 1
ATOM 2140 C C . ASP B 1 121 ? 2.732 12.969 -9.297 1 98.69 121 ASP B C 1
ATOM 2142 O O . ASP B 1 121 ? 1.921 12.484 -10.094 1 98.69 121 ASP B O 1
ATOM 2146 N N . GLY B 1 122 ? 2.359 13.523 -8.125 1 98.12 122 GLY B N 1
ATOM 2147 C CA . GLY B 1 122 ? 0.962 13.852 -7.875 1 98.12 122 GLY B CA 1
ATOM 2148 C C . GLY B 1 122 ? 0.206 12.734 -7.184 1 98.12 122 GLY B C 1
ATOM 2149 O O . GLY B 1 122 ? -1 12.844 -6.953 1 98.12 122 GLY B O 1
ATOM 2150 N N . ASN B 1 123 ? 0.832 11.617 -6.91 1 98.56 123 ASN B N 1
ATOM 2151 C CA . ASN B 1 123 ? 0.172 10.578 -6.133 1 98.56 123 ASN B CA 1
ATOM 2152 C C . ASN B 1 123 ? -0.21 11.07 -4.742 1 98.56 123 ASN B C 1
ATOM 2154 O O . ASN B 1 123 ? 0.572 11.758 -4.086 1 98.56 123 ASN B O 1
ATOM 2158 N N . GLY B 1 124 ? -1.432 10.711 -4.324 1 98.69 124 GLY B N 1
ATOM 2159 C CA . GLY B 1 124 ? -1.785 10.977 -2.939 1 98.69 124 GLY B CA 1
ATOM 2160 C C . GLY B 1 124 ? -0.927 10.219 -1.945 1 98.69 124 GLY B C 1
ATOM 2161 O O . GLY B 1 124 ? -0.592 9.055 -2.166 1 98.69 124 GLY B O 1
ATOM 2162 N N . VAL B 1 125 ? -0.548 10.891 -0.888 1 98.94 125 VAL B N 1
ATOM 2163 C CA . VAL B 1 125 ? 0.2 10.312 0.224 1 98.94 125 VAL B CA 1
ATOM 2164 C C . VAL B 1 125 ? -0.497 10.641 1.542 1 98.94 125 VAL B C 1
ATOM 2166 O O . VAL B 1 125 ? -0.861 11.797 1.787 1 98.94 125 VAL B O 1
ATOM 2169 N N . GLU B 1 126 ? -0.75 9.617 2.262 1 98.94 126 GLU B N 1
ATOM 2170 C CA . GLU B 1 126 ? -1.255 9.789 3.621 1 98.94 126 GLU B CA 1
ATOM 2171 C C . GLU B 1 126 ? -0.201 9.398 4.652 1 98.94 126 GLU B C 1
ATOM 2173 O O . GLU B 1 126 ? 0.397 8.328 4.566 1 98.94 126 GLU B O 1
ATOM 2178 N N . LEU B 1 127 ? 0.132 10.281 5.543 1 98.94 127 LEU B N 1
ATOM 2179 C CA . LEU B 1 127 ? 0.926 10 6.73 1 98.94 127 LEU B CA 1
ATOM 2180 C C . LEU B 1 127 ? 0.04 9.906 7.969 1 98.94 127 LEU B C 1
ATOM 2182 O O . LEU B 1 127 ? -0.744 10.82 8.242 1 98.94 127 LEU B O 1
ATOM 2186 N N . TYR B 1 128 ? 0.158 8.789 8.68 1 98.94 128 TYR B N 1
ATOM 2187 C CA . TYR B 1 128 ? -0.807 8.672 9.766 1 98.94 128 TYR B CA 1
ATOM 2188 C C . TYR B 1 128 ? -0.27 7.785 10.883 1 98.94 128 TYR B C 1
ATOM 2190 O O . TYR B 1 128 ? 0.779 7.156 10.727 1 98.94 128 TYR B O 1
ATOM 2198 N N . ARG B 1 129 ? -0.885 7.832 12.023 1 98.81 129 ARG B N 1
ATOM 2199 C CA . ARG B 1 129 ? -0.703 6.902 13.141 1 98.81 129 ARG B CA 1
ATOM 2200 C C . ARG B 1 129 ? -2.045 6.379 13.641 1 98.81 129 ARG B C 1
ATOM 2202 O O . ARG B 1 129 ? -3.057 7.078 13.57 1 98.81 129 ARG B O 1
ATOM 2209 N N . ASP B 1 130 ? -1.986 5.188 14.086 1 98.75 130 ASP B N 1
ATOM 2210 C CA . ASP B 1 130 ? -3.186 4.582 14.664 1 98.75 130 ASP B CA 1
ATOM 2211 C C . ASP B 1 130 ? -3.289 4.879 16.156 1 98.75 130 ASP B C 1
ATOM 2213 O O . ASP B 1 130 ? -2.273 4.977 16.844 1 98.75 130 ASP B O 1
ATOM 2217 N N . ARG B 1 131 ? -4.574 4.969 16.562 1 98.38 131 ARG B N 1
ATOM 2218 C CA . ARG B 1 131 ? -4.832 4.816 17.984 1 98.38 131 ARG B CA 1
ATOM 2219 C C . ARG B 1 131 ? -4.906 3.344 18.375 1 98.38 131 ARG B C 1
ATOM 2221 O O . ARG B 1 131 ? -5.008 2.473 17.516 1 98.38 131 ARG B O 1
ATOM 2228 N N . ALA B 1 132 ? -4.758 3.143 19.703 1 97.75 132 ALA B N 1
ATOM 2229 C CA . ALA B 1 132 ? -4.914 1.77 20.188 1 97.75 132 ALA B CA 1
ATOM 2230 C C . ALA B 1 132 ? -6.305 1.231 19.859 1 97.75 132 ALA B C 1
ATOM 2232 O O . ALA B 1 132 ? -7.301 1.951 19.984 1 97.75 132 ALA B O 1
ATOM 2233 N N . PRO B 1 133 ? -6.305 -0.056 19.375 1 96.69 133 PRO B N 1
ATOM 2234 C CA . PRO B 1 133 ? -7.602 -0.609 18.969 1 96.69 133 PRO B CA 1
ATOM 2235 C C . PRO B 1 133 ? -8.672 -0.46 20.047 1 96.69 133 PRO B C 1
ATOM 2237 O O . PRO B 1 133 ? -9.844 -0.271 19.734 1 96.69 133 PRO B O 1
ATOM 2240 N N . GLU B 1 134 ? -8.281 -0.59 21.312 1 96.75 134 GLU B N 1
ATOM 2241 C CA . GLU B 1 134 ? -9.242 -0.478 22.406 1 96.75 134 GLU B CA 1
ATOM 2242 C C . GLU B 1 134 ? -9.859 0.916 22.469 1 96.75 134 GLU B C 1
ATOM 2244 O O . GLU B 1 134 ? -10.906 1.115 23.094 1 96.75 134 GLU B O 1
ATOM 2249 N N . ASP B 1 135 ? -9.203 1.884 21.828 1 97.5 135 ASP B N 1
ATOM 2250 C CA . ASP B 1 135 ? -9.68 3.262 21.844 1 97.5 135 ASP B CA 1
ATOM 2251 C C . ASP B 1 135 ? -10.477 3.59 20.578 1 97.5 135 ASP B C 1
ATOM 2253 O O . ASP B 1 135 ? -10.984 4.703 20.438 1 97.5 135 ASP B O 1
ATOM 2257 N N . TRP B 1 136 ? -10.617 2.66 19.641 1 98.31 136 TRP B N 1
ATOM 2258 C CA . TRP B 1 136 ? -11.328 2.916 18.391 1 98.31 136 TRP B CA 1
ATOM 2259 C C . TRP B 1 136 ? -12.82 3.135 18.641 1 98.31 136 TRP B C 1
ATOM 2261 O O . TRP B 1 136 ? -13.438 2.396 19.406 1 98.31 136 TRP B O 1
ATOM 2271 N N . PRO B 1 137 ? -13.32 4.148 18 1 97.75 137 PRO B N 1
ATOM 2272 C CA . PRO B 1 137 ? -14.758 4.375 18.172 1 97.75 137 PRO B CA 1
ATOM 2273 C C . PRO B 1 137 ? -15.609 3.238 17.609 1 97.75 137 PRO B C 1
ATOM 2275 O O . PRO B 1 137 ? -15.281 2.697 16.547 1 97.75 137 PRO B O 1
ATOM 2278 N N . ARG B 1 138 ? -16.641 2.879 18.25 1 96.94 138 ARG B N 1
ATOM 2279 C CA . ARG B 1 138 ? -17.578 1.835 17.844 1 96.94 138 ARG B CA 1
ATOM 2280 C C . ARG B 1 138 ? -19.016 2.277 18.078 1 96.94 138 ARG B C 1
ATOM 2282 O O . ARG B 1 138 ? -19.297 3.066 18.969 1 96.94 138 ARG B O 1
ATOM 2289 N N . ASP B 1 139 ? -19.875 1.788 17.266 1 95.88 139 ASP B N 1
ATOM 2290 C CA . ASP B 1 139 ? -21.297 2.105 17.438 1 95.88 139 ASP B CA 1
ATOM 2291 C C . ASP B 1 139 ? -21.938 1.16 18.453 1 95.88 139 ASP B C 1
ATOM 2293 O O . ASP B 1 139 ? -21.25 0.362 19.094 1 95.88 139 ASP B O 1
ATOM 2297 N N . GLY B 1 140 ? -23.234 1.315 18.625 1 95.88 140 GLY B N 1
ATOM 2298 C CA . GLY B 1 140 ? -23.969 0.554 19.609 1 95.88 140 GLY B CA 1
ATOM 2299 C C . GLY B 1 140 ? -23.922 -0.944 19.375 1 95.88 140 GLY B C 1
ATOM 2300 O O . GLY B 1 140 ? -24.141 -1.73 20.297 1 95.88 140 GLY B O 1
ATOM 2301 N N . GLU B 1 141 ? -23.625 -1.323 18.156 1 95.88 141 GLU B N 1
ATOM 2302 C CA . GLU B 1 141 ? -23.578 -2.74 17.812 1 95.88 141 GLU B CA 1
ATOM 2303 C C . GLU B 1 141 ? -22.156 -3.268 17.828 1 95.88 141 GLU B C 1
ATOM 2305 O O . GLU B 1 141 ? -21.906 -4.43 17.484 1 95.88 141 GLU B O 1
ATOM 2310 N N . GLY B 1 142 ? -21.141 -2.463 18.094 1 94.88 142 GLY B N 1
ATOM 2311 C CA . GLY B 1 142 ? -19.75 -2.881 18.219 1 94.88 142 GLY B CA 1
ATOM 2312 C C . GLY B 1 142 ? -18.953 -2.711 16.938 1 94.88 142 GLY B C 1
ATOM 2313 O O . GLY B 1 142 ? -17.766 -3.045 16.891 1 94.88 142 GLY B O 1
ATOM 2314 N N . ASN B 1 143 ? -19.594 -2.16 15.93 1 94.62 143 ASN B N 1
ATOM 2315 C CA . ASN B 1 143 ? -18.891 -1.957 14.664 1 94.62 143 ASN B CA 1
ATOM 2316 C C . ASN B 1 143 ? -18.062 -0.68 14.68 1 94.62 143 ASN B C 1
ATOM 2318 O O . ASN B 1 143 ? -18.406 0.29 15.352 1 94.62 143 ASN B O 1
ATOM 2322 N N . LEU B 1 144 ? -16.984 -0.693 13.992 1 95.94 144 LEU B N 1
ATOM 2323 C CA . LEU B 1 144 ? -16.172 0.509 13.875 1 95.94 144 LEU B CA 1
ATOM 2324 C C . LEU B 1 144 ? -17 1.69 13.391 1 95.94 144 LEU B C 1
ATOM 2326 O O . LEU B 1 144 ? -17.828 1.54 12.492 1 95.94 144 LEU B O 1
ATOM 2330 N N . ALA B 1 145 ? -16.766 2.836 14 1 95.44 145 ALA B N 1
ATOM 2331 C CA . ALA B 1 145 ? -17.438 4.086 13.656 1 95.44 145 ALA B CA 1
ATOM 2332 C C . ALA B 1 145 ? -16.438 5.199 13.398 1 95.44 145 ALA B C 1
ATOM 2334 O O . ALA B 1 145 ? -16.297 6.125 14.203 1 95.44 145 ALA B O 1
ATOM 2335 N N . MET B 1 146 ? -15.82 5.086 12.266 1 95.56 146 MET B N 1
ATOM 2336 C CA . MET B 1 146 ? -14.789 6.059 11.938 1 95.56 146 MET B CA 1
ATOM 2337 C C . MET B 1 146 ? -15.391 7.441 11.719 1 95.56 146 MET B C 1
ATOM 2339 O O . MET B 1 146 ? -16.531 7.562 11.258 1 95.56 146 MET B O 1
ATOM 2343 N N . THR B 1 147 ? -14.586 8.438 12.008 1 94.69 147 THR B N 1
ATOM 2344 C CA . THR B 1 147 ? -15 9.828 11.891 1 94.69 147 THR B CA 1
ATOM 2345 C C . THR B 1 147 ? -14.07 10.602 10.961 1 94.69 147 THR B C 1
ATOM 2347 O O . THR B 1 147 ? -13.102 10.039 10.438 1 94.69 147 THR B O 1
ATOM 2350 N N . ASN B 1 148 ? -14.414 11.773 10.664 1 96.25 148 ASN B N 1
ATOM 2351 C CA . ASN B 1 148 ? -13.602 12.703 9.898 1 96.25 148 ASN B CA 1
ATOM 2352 C C . ASN B 1 148 ? -13.523 14.07 10.57 1 96.25 148 ASN B C 1
ATOM 2354 O O . ASN B 1 148 ? -13.898 15.086 9.977 1 96.25 148 ASN B O 1
ATOM 2358 N N . ALA B 1 149 ? -12.992 14.141 11.758 1 97.38 149 ALA B N 1
ATOM 2359 C CA . ALA B 1 149 ? -12.883 15.367 12.539 1 97.38 149 ALA B CA 1
ATOM 2360 C C . ALA B 1 149 ? -11.609 16.125 12.188 1 97.38 149 ALA B C 1
ATOM 2362 O O . ALA B 1 149 ? -10.656 15.547 11.672 1 97.38 149 ALA B O 1
ATOM 2363 N N . PRO B 1 150 ? -11.609 17.453 12.422 1 97.25 150 PRO B N 1
ATOM 2364 C CA . PRO B 1 150 ? -10.367 18.188 12.188 1 97.25 150 PRO B CA 1
ATOM 2365 C C . PRO B 1 150 ? -9.219 17.719 13.078 1 97.25 150 PRO B C 1
ATOM 2367 O O . PRO B 1 150 ? -9.438 17.375 14.242 1 97.25 150 PRO B O 1
ATOM 2370 N N . LEU B 1 151 ? -8.125 17.656 12.516 1 98.06 151 LEU B N 1
ATOM 2371 C CA . LEU B 1 151 ? -6.918 17.312 13.266 1 98.06 151 LEU B CA 1
ATOM 2372 C C . LEU B 1 151 ? -6.25 18.562 13.82 1 98.06 151 LEU B C 1
ATOM 2374 O O . LEU B 1 151 ? -6.141 19.578 13.125 1 98.06 151 LEU B O 1
ATOM 2378 N N . ASP B 1 152 ? -5.758 18.547 15.047 1 97.25 152 ASP B N 1
ATOM 2379 C CA . ASP B 1 152 ? -5.031 19.656 15.664 1 97.25 152 ASP B CA 1
ATOM 2380 C C . ASP B 1 152 ? -3.557 19.625 15.266 1 97.25 152 ASP B C 1
ATOM 2382 O O . ASP B 1 152 ? -2.711 19.141 16.016 1 97.25 152 ASP B O 1
ATOM 2386 N N . ILE B 1 153 ? -3.285 20.266 14.164 1 97.44 153 ILE B N 1
ATOM 2387 C CA . ILE B 1 153 ? -1.956 20.203 13.562 1 97.44 153 ILE B CA 1
ATOM 2388 C C . ILE B 1 153 ? -0.935 20.828 14.516 1 97.44 153 ILE B C 1
ATOM 2390 O O . ILE B 1 153 ? 0.125 20.25 14.766 1 97.44 153 ILE B O 1
ATOM 2394 N N . PRO B 1 154 ? -1.227 22.031 15.109 1 97.31 154 PRO B N 1
ATOM 2395 C CA . PRO B 1 154 ? -0.26 22.578 16.062 1 97.31 154 PRO B CA 1
ATOM 2396 C C . PRO B 1 154 ? 0.069 21.625 17.203 1 97.31 154 PRO B C 1
ATOM 2398 O O . PRO B 1 154 ? 1.237 21.484 17.578 1 97.31 154 PRO B O 1
ATOM 2401 N N . ALA B 1 155 ? -0.939 20.984 17.734 1 97.88 155 ALA B N 1
ATOM 2402 C CA . ALA B 1 155 ? -0.707 20.031 18.812 1 97.88 155 ALA B CA 1
ATOM 2403 C C . ALA B 1 155 ? 0.129 18.859 18.344 1 97.88 155 ALA B C 1
ATOM 2405 O O . ALA B 1 155 ? 0.969 18.344 19.078 1 97.88 155 ALA B O 1
ATOM 2406 N N . LEU B 1 156 ? -0.176 18.406 17.125 1 98.19 156 LEU B N 1
ATOM 2407 C CA . LEU B 1 156 ? 0.594 17.297 16.547 1 98.19 156 LEU B CA 1
ATOM 2408 C C . LEU B 1 156 ? 2.057 17.703 16.375 1 98.19 156 LEU B C 1
ATOM 2410 O O . LEU B 1 156 ? 2.959 16.938 16.719 1 98.19 156 LEU B O 1
ATOM 2414 N N . LEU B 1 157 ? 2.32 18.906 15.875 1 97.88 157 LEU B N 1
ATOM 2415 C CA . LEU B 1 157 ? 3.678 19.391 15.648 1 97.88 157 LEU B CA 1
ATOM 2416 C C . LEU B 1 157 ? 4.426 19.547 16.969 1 97.88 157 LEU B C 1
ATOM 2418 O O . LEU B 1 157 ? 5.641 19.328 17.031 1 97.88 157 LEU B O 1
ATOM 2422 N N . ALA B 1 158 ? 3.742 19.828 18 1 97.56 158 ALA B N 1
ATOM 2423 C CA . ALA B 1 158 ? 4.352 19.984 19.328 1 97.56 158 ALA B CA 1
ATOM 2424 C C . ALA B 1 158 ? 4.898 18.656 19.828 1 97.56 158 ALA B C 1
ATOM 2426 O O . ALA B 1 158 ? 5.84 18.625 20.625 1 97.56 158 ALA B O 1
ATOM 2427 N N . GLU B 1 159 ? 4.316 17.531 19.391 1 95.88 159 GLU B N 1
ATOM 2428 C CA . GLU B 1 159 ? 4.766 16.203 19.797 1 95.88 159 GLU B CA 1
ATOM 2429 C C . GLU B 1 159 ? 6.168 15.914 19.266 1 95.88 159 GLU B C 1
ATOM 2431 O O . GLU B 1 159 ? 6.871 15.047 19.797 1 95.88 159 GLU B O 1
ATOM 2436 N N . ALA B 1 160 ? 6.555 16.516 18.141 1 92.38 160 ALA B N 1
ATOM 2437 C CA . ALA B 1 160 ? 7.848 16.266 17.5 1 92.38 160 ALA B CA 1
ATOM 2438 C C . ALA B 1 160 ? 8.992 16.797 18.344 1 92.38 160 ALA B C 1
ATOM 2440 O O . ALA B 1 160 ? 10.117 16.297 18.266 1 92.38 160 ALA B O 1
ATOM 2441 N N . GLY B 1 161 ? 8.695 17.703 19.281 1 84.19 161 GLY B N 1
ATOM 2442 C CA . GLY B 1 161 ? 9.703 18.375 20.078 1 84.19 161 GLY B CA 1
ATOM 2443 C C . GLY B 1 161 ? 10.281 19.594 19.391 1 84.19 161 GLY B C 1
ATOM 2444 O O . GLY B 1 161 ? 10.211 19.719 18.172 1 84.19 161 GLY B O 1
#

Nearest PDB structures (foldseek):
  3r4q-assembly3_E-2  TM=7.642E-01  e=6.430E-09  Agrobacterium fabrum str. C58
  2rk0-assembly1_B  TM=7.764E-01  e=7.637E-07  Parafrankia sp. EAN1pec
  2rk0-assembly1_A  TM=7.741E-01  e=8.660E-07  Parafrankia sp. EAN1pec
  1zsw-assembly1_A  TM=8.058E-01  e=2.685E-06  Bacillus cereus ATCC 14579
  3bqx-assembly1_A-2  TM=6.417E-01  e=2.223E-06  Fulvimarina pelagi HTCC2506

pLDDT: mean 97.55, std 3.2, range [63.81, 98.94]